Protein AF-A0A9W4NIB1-F1 (afdb_monomer_lite)

Organism: NCBI:txid1612424

Radius of gyration: 46.39 Å; chains: 1; bounding box: 89×46×121 Å

Foldseek 3Di:
DPPVVLVVLLVVLLVVLVVVVVVVVVVCCVVVPCDDDDPVCPVLVVVLVVLSVQLVVLSVVSVVLSVCVVVPDPCCVVCVPPPVSSVSVVSSVVNVVSVVVSVVSVVVVVVVVVVVVVVVVVVVVVVVVVVVVVVVVVVVVVVVCVVVVPDPVVVVLVVCCVVVDHQPLVLQVVVCVDPLVVLCPCPVDPPGDVDDDDDDDPPSCPVSNVSSSLVVVVVCVVVPVDDDDDDDDDDDPPDD

InterPro domains:
  IPR031359 NWD NACHT-NTPase, N-terminal [PF17100] (2-123)
  IPR056884 Nephrocystin 3-like, N-terminal [PF24883] (173-236)

Secondary structure (DSSP, 8-state):
-HHHHHHHHHHHHHHHHHHHHHHHHHHHHHHHS--S--GGGHHHHHHHHHHHHHHHHHHHHHHHHHHHHHTTTS-HHHHTT-TTTT-HHHHHHHHHHHHHHHHHHHHHHHHHHHHHHHHHHHHHHHHHHHHHHHHHHHHHHHHHHHHTT---HHHHHHHHHHHS-S--GGGTGGGTT-HHHHHHH--S-TTS-S-------TTSSHHHHHHHHHHHHHHHHTT-TT--------------

Sequence (240 aa):
MKPAKSIAAMYNGIAYVNERILWYSKMTNNLLSPRNNSKPLEEVREILDSNMLDLYQSLLFYQIKSVCFYYRNQFWTALRSIADLDDWNGDLSAVTESEVKLHRDLSQYKFEQMSNQFENLSKDFKQFSMEQNERAELREDKQCMKDLYITNPEAQIEKIKMTRGSPIEKIYDWIFDTKEYERFKNWEDPNSPRLLRINGQAGTGKTMMSVGLIQDLLGNVSNIHRTEVIYFFIQDIEER

pLDDT: mean 71.48, std 11.96, range [34.09, 91.31]

Structure (mmCIF, N/CA/C/O backbone):
data_AF-A0A9W4NIB1-F1
#
_entry.id   AF-A0A9W4NIB1-F1
#
loop_
_atom_site.group_PDB
_atom_site.id
_atom_site.type_symbol
_atom_site.label_atom_id
_atom_site.label_alt_id
_atom_site.label_comp_id
_atom_site.label_asym_id
_atom_site.label_entity_id
_atom_site.label_seq_id
_atom_site.pdbx_PDB_ins_code
_atom_site.Cartn_x
_atom_site.Cartn_y
_atom_site.Cartn_z
_atom_site.occupancy
_atom_site.B_iso_or_equiv
_atom_site.auth_seq_id
_atom_site.auth_comp_id
_atom_site.auth_asym_id
_atom_site.auth_atom_id
_atom_site.pdbx_PDB_model_num
ATOM 1 N N . MET A 1 1 ? 51.084 3.051 -56.756 1.00 34.94 1 MET A N 1
ATOM 2 C CA . MET A 1 1 ? 50.760 2.755 -55.338 1.00 34.94 1 MET A CA 1
ATOM 3 C C . MET A 1 1 ? 49.357 3.188 -54.876 1.00 34.94 1 MET A C 1
ATOM 5 O O . MET A 1 1 ? 48.925 2.685 -53.851 1.00 34.94 1 MET A O 1
ATOM 9 N N . LYS A 1 2 ? 48.611 4.047 -55.596 1.00 49.53 2 LYS A N 1
ATOM 10 C CA . LYS A 1 2 ? 47.279 4.533 -55.164 1.00 49.53 2 LYS A CA 1
ATOM 11 C C . LYS A 1 2 ? 46.074 3.554 -55.260 1.00 49.53 2 LYS A C 1
ATOM 13 O O . LYS A 1 2 ? 45.211 3.665 -54.399 1.00 49.53 2 LYS A O 1
ATOM 18 N N . PRO A 1 3 ? 45.991 2.565 -56.180 1.00 48.97 3 PRO A N 1
ATOM 19 C CA . PRO A 1 3 ? 44.769 1.753 -56.300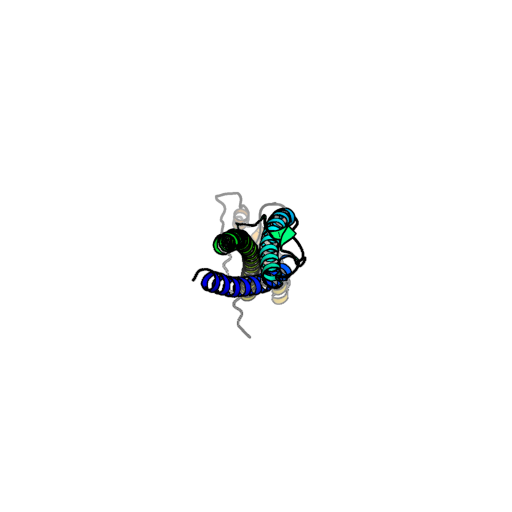 1.00 48.97 3 PRO A CA 1
ATOM 20 C C . PRO A 1 3 ? 44.632 0.658 -55.227 1.00 48.97 3 PRO A C 1
ATOM 22 O O . PRO A 1 3 ? 43.526 0.366 -54.796 1.00 48.97 3 PRO A O 1
ATOM 25 N N . ALA A 1 4 ? 45.735 0.081 -54.734 1.00 51.06 4 ALA A N 1
ATOM 26 C CA . ALA A 1 4 ? 45.678 -1.023 -53.765 1.00 51.06 4 ALA A CA 1
ATOM 27 C C . ALA A 1 4 ? 45.169 -0.590 -52.374 1.00 51.06 4 ALA A C 1
ATOM 29 O O . ALA A 1 4 ? 44.448 -1.338 -51.719 1.00 51.06 4 ALA A O 1
ATOM 30 N N . LYS A 1 5 ? 45.500 0.636 -51.940 1.00 57.41 5 LYS A N 1
ATOM 31 C CA . LYS A 1 5 ? 45.026 1.201 -50.664 1.00 57.41 5 LYS A CA 1
ATOM 32 C C . LYS A 1 5 ? 43.534 1.562 -50.720 1.00 57.41 5 LYS A C 1
ATOM 34 O O . LYS A 1 5 ? 42.828 1.335 -49.745 1.00 57.41 5 LYS A O 1
ATOM 39 N N . SER A 1 6 ? 43.072 2.056 -51.872 1.00 55.84 6 SER A N 1
ATOM 40 C CA . SER A 1 6 ? 41.660 2.372 -52.135 1.00 55.84 6 SER A CA 1
ATOM 41 C C . SER A 1 6 ? 40.799 1.095 -52.165 1.00 55.84 6 SER A C 1
ATOM 43 O O . SER A 1 6 ? 39.771 1.019 -51.499 1.00 55.84 6 SER A O 1
ATOM 45 N N . ILE A 1 7 ? 41.290 0.020 -52.797 1.00 59.81 7 ILE A N 1
ATOM 46 C CA . ILE A 1 7 ? 40.599 -1.283 -52.837 1.00 59.81 7 ILE A CA 1
ATOM 47 C C . ILE A 1 7 ? 40.489 -1.926 -51.441 1.00 59.81 7 ILE A C 1
ATOM 49 O O . ILE A 1 7 ? 39.432 -2.445 -51.093 1.00 59.81 7 ILE A O 1
ATOM 53 N N . ALA A 1 8 ? 41.543 -1.879 -50.618 1.00 66.44 8 ALA A N 1
ATOM 54 C CA . ALA A 1 8 ? 41.498 -2.427 -49.257 1.00 66.44 8 ALA A CA 1
ATOM 55 C C . ALA A 1 8 ? 40.524 -1.658 -48.341 1.00 66.44 8 ALA A C 1
ATOM 57 O O . ALA A 1 8 ? 39.792 -2.271 -47.565 1.00 66.44 8 ALA A O 1
ATOM 58 N N . ALA A 1 9 ? 40.481 -0.327 -48.458 1.00 65.88 9 ALA A N 1
ATOM 59 C CA . ALA A 1 9 ? 39.517 0.506 -47.739 1.00 65.88 9 ALA A CA 1
ATOM 60 C C . ALA A 1 9 ? 38.069 0.205 -48.165 1.00 65.88 9 ALA A C 1
ATOM 62 O O . ALA A 1 9 ? 37.191 0.112 -47.311 1.00 65.88 9 ALA A O 1
ATOM 63 N N . MET A 1 10 ? 37.840 -0.038 -49.459 1.00 63.34 10 MET A N 1
ATOM 64 C CA . MET A 1 10 ? 36.532 -0.417 -49.997 1.00 63.34 10 MET A CA 1
ATOM 65 C C . MET A 1 10 ? 36.037 -1.759 -49.430 1.00 63.34 10 MET A C 1
ATOM 67 O O . MET A 1 10 ? 34.907 -1.839 -48.962 1.00 63.34 10 MET A O 1
ATOM 71 N N . TYR A 1 11 ? 36.869 -2.808 -49.411 1.00 67.38 11 TYR A N 1
ATOM 72 C CA . TYR A 1 11 ? 36.458 -4.111 -48.860 1.00 67.38 11 TYR A CA 1
ATOM 73 C C . TYR A 1 11 ? 36.118 -4.041 -47.366 1.00 67.38 11 TYR A C 1
ATOM 75 O O . TYR A 1 11 ? 35.107 -4.603 -46.945 1.00 67.38 11 TYR A O 1
ATOM 83 N N . ASN A 1 12 ? 36.917 -3.316 -46.579 1.00 76.50 12 ASN A N 1
ATOM 84 C CA . ASN A 1 12 ? 36.645 -3.123 -45.153 1.00 76.50 12 ASN A CA 1
ATOM 85 C C . ASN A 1 12 ? 35.370 -2.297 -44.921 1.00 76.50 12 ASN A C 1
ATOM 87 O O . ASN A 1 12 ? 34.584 -2.621 -44.033 1.00 76.50 12 ASN A O 1
ATOM 91 N N . GLY A 1 13 ? 35.132 -1.270 -45.741 1.00 75.25 13 GLY A N 1
ATOM 92 C CA . GLY A 1 13 ? 33.917 -0.462 -45.669 1.00 75.25 13 GLY A CA 1
ATOM 93 C C . GLY A 1 13 ? 32.656 -1.235 -46.063 1.00 75.25 13 GLY A C 1
ATOM 94 O O . GLY A 1 13 ? 31.646 -1.129 -45.377 1.00 75.25 13 GLY A O 1
ATOM 95 N N . ILE A 1 14 ? 32.710 -2.087 -47.094 1.00 75.06 14 ILE A N 1
ATOM 96 C CA . ILE A 1 14 ? 31.578 -2.952 -47.480 1.00 75.06 14 ILE A CA 1
ATOM 97 C C . ILE A 1 14 ? 31.256 -3.965 -46.377 1.00 75.06 14 ILE A C 1
ATOM 99 O O . ILE A 1 14 ? 30.083 -4.176 -46.071 1.00 75.06 14 ILE A O 1
ATOM 103 N N . ALA A 1 15 ? 32.274 -4.587 -45.773 1.00 78.19 15 ALA A N 1
ATOM 104 C CA . ALA A 1 15 ? 32.073 -5.515 -44.661 1.00 78.19 15 ALA A CA 1
ATOM 105 C C . ALA A 1 15 ? 31.387 -4.815 -43.476 1.00 78.19 15 ALA A C 1
ATOM 107 O O . ALA A 1 15 ? 30.374 -5.305 -42.980 1.00 78.19 15 ALA A O 1
ATOM 108 N N . TYR A 1 16 ? 31.872 -3.625 -43.109 1.00 76.12 16 TYR A N 1
ATOM 109 C CA . TYR A 1 16 ? 31.269 -2.789 -42.072 1.00 76.12 16 TYR A CA 1
ATOM 110 C C . TYR A 1 16 ? 29.807 -2.437 -42.391 1.00 76.12 16 TYR A C 1
ATOM 112 O O . TYR A 1 16 ? 28.912 -2.699 -41.592 1.00 76.12 16 TYR A O 1
ATOM 120 N N . VAL A 1 17 ? 29.536 -1.906 -43.587 1.00 78.06 17 VAL A N 1
ATOM 121 C CA . VAL A 1 17 ? 28.188 -1.510 -44.028 1.00 78.06 17 VAL A CA 1
ATOM 122 C C . VAL A 1 17 ? 27.214 -2.692 -44.015 1.00 78.06 17 VAL A C 1
ATOM 124 O O . VAL A 1 17 ? 26.085 -2.545 -43.549 1.00 78.06 17 VAL A O 1
ATOM 127 N N . ASN A 1 18 ? 27.645 -3.880 -44.446 1.00 76.50 18 ASN A N 1
ATOM 128 C CA . ASN A 1 18 ? 26.810 -5.084 -44.427 1.00 76.50 18 ASN A CA 1
ATOM 129 C C . ASN A 1 18 ? 26.439 -5.526 -43.004 1.00 76.50 18 ASN A C 1
ATOM 131 O O . ASN A 1 18 ? 25.280 -5.862 -42.752 1.00 76.50 18 ASN A O 1
ATOM 135 N N . GLU A 1 19 ? 27.387 -5.500 -42.063 1.00 76.81 19 GLU A N 1
ATOM 136 C CA . GLU A 1 19 ? 27.105 -5.812 -40.657 1.00 76.81 19 GLU A CA 1
ATOM 137 C C . GLU A 1 19 ? 26.135 -4.799 -40.037 1.00 76.81 19 GLU A C 1
ATOM 139 O O . GLU A 1 19 ? 25.194 -5.186 -39.335 1.00 76.81 19 GLU A O 1
ATOM 144 N N . ARG A 1 20 ? 26.305 -3.505 -40.342 1.00 75.12 20 ARG A N 1
ATOM 145 C CA . ARG A 1 20 ? 25.417 -2.446 -39.843 1.00 75.12 20 ARG A CA 1
ATOM 146 C C . ARG A 1 20 ? 24.005 -2.570 -40.411 1.00 75.12 20 ARG A C 1
ATOM 148 O O . ARG A 1 20 ? 23.059 -2.510 -39.632 1.00 75.12 20 ARG A O 1
ATOM 155 N N . ILE A 1 21 ? 23.835 -2.809 -41.715 1.00 79.19 21 ILE A N 1
ATOM 156 C CA . ILE A 1 21 ? 22.509 -3.004 -42.337 1.00 79.19 21 ILE A CA 1
ATOM 157 C C . ILE A 1 21 ? 21.749 -4.154 -41.664 1.00 79.19 21 ILE A C 1
ATOM 159 O O . ILE A 1 21 ? 20.572 -4.005 -41.333 1.00 79.19 21 ILE A O 1
ATOM 163 N N . LEU A 1 22 ? 22.411 -5.291 -41.423 1.00 77.94 22 LEU A N 1
ATOM 164 C CA . LEU A 1 22 ? 21.788 -6.446 -40.768 1.00 77.94 22 LEU A CA 1
ATOM 165 C C . LEU A 1 22 ? 21.368 -6.131 -39.329 1.00 77.94 22 LEU A C 1
ATOM 167 O O . LEU A 1 22 ? 20.264 -6.490 -38.906 1.00 77.94 22 LEU A O 1
ATOM 171 N N . TRP A 1 23 ? 22.233 -5.444 -38.580 1.00 76.75 23 TRP A N 1
ATOM 172 C CA . TRP A 1 23 ? 21.939 -5.025 -37.213 1.00 76.75 23 TRP A CA 1
ATOM 173 C C . TRP A 1 23 ? 20.753 -4.059 -37.168 1.00 76.75 23 TRP A C 1
ATOM 175 O O . TRP A 1 23 ? 19.801 -4.279 -36.414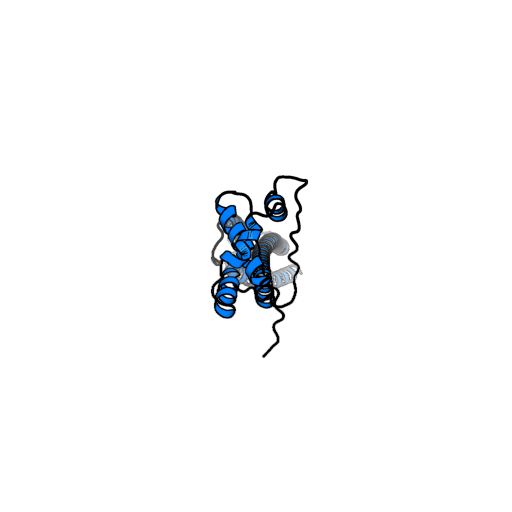 1.00 76.75 23 TRP A O 1
ATOM 185 N N . TYR A 1 24 ? 20.771 -3.033 -38.021 1.00 71.69 24 TYR A N 1
ATOM 186 C CA . TYR A 1 24 ? 19.721 -2.026 -38.082 1.00 71.69 24 TYR A CA 1
ATOM 187 C C . TYR A 1 24 ? 18.394 -2.600 -38.544 1.00 71.69 24 TYR A C 1
ATOM 189 O O . TYR A 1 24 ? 17.392 -2.269 -37.922 1.00 71.69 24 TYR A O 1
ATOM 197 N N . SER A 1 25 ? 18.372 -3.512 -39.518 1.00 70.88 25 SER A N 1
ATOM 198 C CA . SER A 1 25 ? 17.151 -4.181 -39.990 1.00 70.88 25 SER A CA 1
ATOM 199 C C . SER A 1 25 ? 16.474 -4.994 -38.887 1.00 70.88 25 SER A C 1
ATOM 201 O O . SER A 1 25 ? 15.276 -4.858 -38.632 1.00 70.88 25 SER A O 1
ATOM 203 N N . LYS A 1 26 ? 17.253 -5.787 -38.143 1.00 75.25 26 LYS A N 1
ATOM 204 C CA . LYS A 1 26 ? 16.728 -6.557 -37.007 1.00 75.25 26 LYS A CA 1
ATOM 205 C C . LYS A 1 26 ? 16.206 -5.646 -35.895 1.00 75.25 26 LYS A C 1
ATOM 207 O O . LYS A 1 26 ? 15.223 -5.966 -35.229 1.00 75.25 26 LYS A O 1
ATOM 212 N N . MET A 1 27 ? 16.866 -4.511 -35.706 1.00 67.75 27 MET A N 1
ATOM 213 C CA . MET A 1 27 ? 16.500 -3.512 -34.718 1.00 67.75 27 MET A CA 1
ATOM 214 C C . MET A 1 27 ? 15.228 -2.745 -35.109 1.00 67.75 27 MET A C 1
ATOM 216 O O . MET A 1 27 ? 14.337 -2.598 -34.275 1.00 67.75 27 MET A O 1
ATOM 220 N N . THR A 1 28 ? 15.100 -2.328 -36.373 1.00 66.94 28 THR A N 1
ATOM 221 C CA . THR A 1 28 ? 13.908 -1.641 -36.905 1.00 66.94 28 THR A CA 1
ATOM 222 C C . THR A 1 28 ? 12.679 -2.521 -36.784 1.00 66.94 28 THR A C 1
ATOM 224 O O . THR A 1 28 ? 11.664 -2.069 -36.272 1.00 66.94 28 THR A O 1
ATOM 227 N N . ASN A 1 29 ? 12.788 -3.802 -37.143 1.00 67.88 29 ASN A N 1
ATOM 228 C CA . ASN A 1 29 ? 11.674 -4.745 -37.029 1.00 67.88 29 ASN A CA 1
ATOM 229 C C . ASN A 1 29 ? 11.138 -4.847 -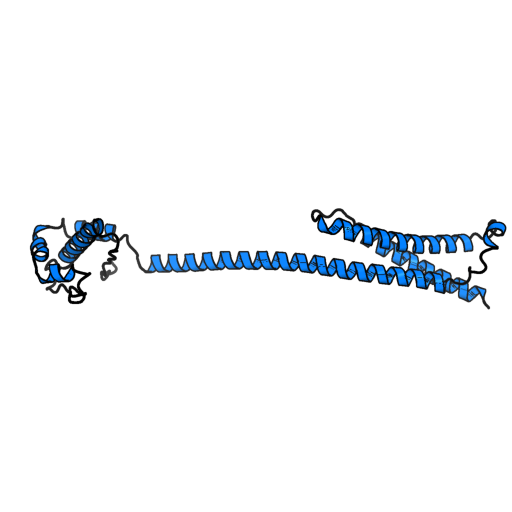35.591 1.00 67.88 29 ASN A C 1
ATOM 231 O O . ASN A 1 29 ? 9.929 -4.921 -35.383 1.00 67.88 29 ASN A O 1
ATOM 235 N N . ASN A 1 30 ? 12.017 -4.798 -34.587 1.00 65.81 30 ASN A N 1
ATOM 236 C CA . ASN A 1 30 ? 11.616 -4.839 -33.178 1.00 65.81 30 ASN A CA 1
ATOM 237 C C . ASN A 1 30 ? 11.060 -3.501 -32.660 1.00 65.81 30 ASN A C 1
ATOM 239 O O . ASN A 1 30 ? 10.276 -3.503 -31.712 1.00 65.81 30 ASN A O 1
ATOM 243 N N . LEU A 1 31 ? 11.485 -2.375 -33.239 1.00 64.12 31 LEU A N 1
ATOM 244 C CA . LEU A 1 31 ? 11.084 -1.023 -32.830 1.00 64.12 31 LEU A CA 1
ATOM 245 C C . LEU A 1 31 ? 9.781 -0.557 -33.489 1.00 64.12 31 LEU A C 1
ATOM 247 O O . LEU A 1 31 ? 8.953 0.050 -32.816 1.00 64.12 31 LEU A O 1
ATOM 251 N N . LEU A 1 32 ? 9.616 -0.845 -34.782 1.00 61.00 32 LEU A N 1
ATOM 252 C CA . LEU A 1 32 ? 8.482 -0.433 -35.616 1.00 61.00 32 LEU A CA 1
ATOM 253 C C . LEU A 1 32 ? 7.334 -1.440 -35.609 1.00 61.00 32 LEU A C 1
ATOM 255 O O . LEU A 1 32 ? 6.250 -1.140 -36.104 1.00 61.00 32 LEU A O 1
ATOM 259 N N . SER A 1 33 ? 7.539 -2.629 -35.031 1.00 58.88 33 SER A N 1
ATOM 260 C CA . SER A 1 33 ? 6.423 -3.534 -34.769 1.00 58.88 33 SER A CA 1
ATOM 261 C C . SER A 1 33 ? 5.372 -2.787 -33.941 1.00 58.88 33 SER A C 1
ATOM 263 O O . SER A 1 33 ? 5.736 -2.216 -32.906 1.00 58.88 33 SER A O 1
ATOM 265 N N . PRO A 1 34 ? 4.089 -2.782 -34.355 1.00 54.19 34 PRO A N 1
ATOM 266 C CA . PRO A 1 34 ? 3.022 -2.078 -33.659 1.00 54.19 34 PRO A CA 1
ATOM 267 C C . PRO A 1 34 ? 2.779 -2.756 -32.312 1.00 54.19 34 PRO A C 1
ATOM 269 O O . PRO A 1 34 ? 1.915 -3.614 -32.148 1.00 54.19 34 PRO A O 1
ATOM 272 N N . ARG A 1 35 ? 3.603 -2.412 -31.324 1.00 53.47 35 ARG A N 1
ATOM 273 C CA . ARG A 1 35 ? 3.417 -2.855 -29.956 1.00 53.47 35 ARG A CA 1
ATOM 274 C C . ARG A 1 35 ? 2.376 -1.935 -29.352 1.00 53.47 35 ARG A C 1
ATOM 276 O O . ARG A 1 35 ? 2.574 -0.723 -29.274 1.00 53.47 35 ARG A O 1
ATOM 283 N N . ASN A 1 36 ? 1.249 -2.548 -29.023 1.00 51.12 36 ASN A N 1
ATOM 284 C CA . ASN A 1 36 ? 0.033 -1.899 -28.574 1.00 51.12 36 ASN A CA 1
ATOM 285 C C . ASN A 1 36 ? 0.296 -0.761 -27.573 1.00 51.12 36 ASN A C 1
ATOM 287 O O . ASN A 1 36 ? 0.914 -0.965 -26.530 1.00 51.12 36 ASN A O 1
ATOM 291 N N . ASN A 1 37 ? -0.313 0.381 -27.902 1.00 51.34 37 ASN A N 1
ATOM 292 C CA . ASN A 1 37 ? -0.789 1.433 -27.004 1.00 51.34 37 ASN A CA 1
ATOM 293 C C . ASN A 1 37 ? 0.229 2.489 -26.547 1.00 51.34 37 ASN A C 1
ATOM 295 O O . ASN A 1 37 ? 0.764 2.408 -25.445 1.00 51.34 37 ASN A O 1
ATOM 299 N N . SER A 1 38 ? 0.378 3.563 -27.334 1.00 51.31 38 SER A N 1
ATOM 300 C CA . SER A 1 38 ? 0.359 4.957 -26.833 1.00 51.31 38 SER A CA 1
ATOM 301 C C . SER A 1 38 ? 0.351 5.964 -27.998 1.00 51.31 38 SER A C 1
ATOM 303 O O . SER A 1 38 ? 1.313 6.053 -28.747 1.00 51.31 38 SER A O 1
ATOM 305 N N . LYS A 1 39 ? -0.719 6.764 -28.114 1.00 54.81 39 LYS A N 1
ATOM 306 C CA . LYS A 1 39 ? -0.858 7.881 -29.072 1.00 54.81 39 LYS A CA 1
ATOM 307 C C . LYS A 1 39 ? 0.198 9.011 -28.978 1.00 54.81 39 LYS A C 1
ATOM 309 O O . LYS A 1 39 ? 0.439 9.627 -30.006 1.00 54.81 39 LYS A O 1
ATOM 314 N N . PRO A 1 40 ? 0.863 9.309 -27.836 1.00 50.75 40 PRO A N 1
ATOM 315 C CA . PRO A 1 40 ? 1.908 10.349 -27.806 1.00 50.75 40 PRO A CA 1
ATOM 316 C C . PRO A 1 40 ? 3.234 9.952 -28.483 1.00 50.75 40 PRO A C 1
ATOM 318 O O . PRO A 1 40 ? 4.170 10.740 -28.487 1.00 50.75 40 PRO A O 1
ATOM 321 N N . LEU A 1 41 ? 3.341 8.735 -29.026 1.00 52.16 41 LEU A N 1
ATOM 322 C CA . LEU A 1 41 ? 4.564 8.220 -29.643 1.00 52.16 41 LEU A CA 1
ATOM 323 C C . LEU A 1 41 ? 4.595 8.306 -31.175 1.00 52.16 41 LEU A C 1
ATOM 325 O O . LEU A 1 41 ? 5.618 7.963 -31.762 1.00 52.16 41 LEU A O 1
ATOM 329 N N . GLU A 1 42 ? 3.498 8.701 -31.823 1.00 58.94 42 GLU A N 1
ATOM 330 C CA . GLU A 1 42 ? 3.404 8.738 -33.290 1.00 58.94 42 GLU A CA 1
ATOM 331 C C . GLU A 1 42 ? 4.392 9.762 -33.880 1.00 58.94 42 GLU A C 1
ATOM 333 O O . GLU A 1 42 ? 5.165 9.427 -34.770 1.00 58.94 42 GLU A O 1
ATOM 338 N N . GLU A 1 43 ? 4.469 10.965 -33.298 1.00 59.75 43 GLU A N 1
ATOM 339 C CA . GLU A 1 43 ? 5.346 12.049 -33.779 1.00 59.75 43 GLU A CA 1
ATOM 340 C C . GLU A 1 43 ? 6.840 11.701 -33.650 1.00 59.75 43 GLU A C 1
ATOM 342 O O . GLU A 1 43 ? 7.640 11.970 -34.544 1.00 59.75 43 GLU A O 1
ATOM 347 N N . VAL A 1 44 ? 7.233 11.041 -32.555 1.00 59.09 44 VAL A N 1
ATOM 348 C CA . VAL A 1 44 ? 8.628 10.615 -32.339 1.00 59.09 44 VAL A CA 1
ATOM 349 C C . VAL A 1 44 ? 9.000 9.449 -33.261 1.00 59.09 44 VAL A C 1
ATOM 351 O O . VAL A 1 44 ? 10.156 9.324 -33.665 1.00 59.09 44 VAL A O 1
ATOM 354 N N . ARG A 1 45 ? 8.026 8.607 -33.634 1.00 64.62 45 ARG A N 1
ATOM 355 C CA . ARG A 1 45 ? 8.223 7.536 -34.619 1.00 64.62 45 ARG A CA 1
ATOM 356 C C . ARG A 1 45 ? 8.431 8.089 -36.020 1.00 64.62 45 ARG A C 1
ATOM 358 O O . ARG A 1 45 ? 9.344 7.622 -36.682 1.00 64.62 45 ARG A O 1
ATOM 365 N N . GLU A 1 46 ? 7.682 9.110 -36.430 1.00 66.94 46 GLU A N 1
ATOM 366 C CA . GLU A 1 46 ? 7.872 9.752 -37.740 1.00 66.94 46 GLU A CA 1
ATOM 367 C C . GLU A 1 46 ? 9.274 10.369 -37.883 1.00 66.94 46 GLU A C 1
ATOM 369 O O . GLU A 1 46 ? 9.929 10.208 -38.915 1.00 66.94 46 GLU A O 1
ATOM 374 N N . ILE A 1 47 ? 9.782 11.010 -36.823 1.00 66.56 47 ILE A N 1
ATOM 375 C CA . ILE A 1 47 ? 11.152 11.552 -36.798 1.00 66.56 47 ILE A CA 1
ATOM 376 C C . ILE A 1 47 ? 12.188 10.419 -36.867 1.00 66.56 47 ILE A C 1
ATOM 378 O O . ILE A 1 47 ? 13.175 10.511 -37.600 1.00 66.56 47 ILE A O 1
ATOM 382 N N . LEU A 1 48 ? 11.963 9.329 -36.128 1.00 67.25 48 LEU A N 1
ATOM 383 C CA . LEU A 1 48 ? 12.855 8.171 -36.130 1.00 67.25 48 LEU A CA 1
ATOM 384 C C . LEU A 1 48 ? 12.857 7.448 -37.486 1.00 67.25 48 LEU A C 1
ATOM 386 O O . LEU A 1 48 ? 13.921 7.032 -37.941 1.00 67.25 48 LEU A O 1
ATOM 390 N N . ASP A 1 49 ? 11.701 7.350 -38.143 1.00 71.19 49 ASP A N 1
ATOM 391 C CA . ASP A 1 49 ? 11.544 6.779 -39.481 1.00 71.19 49 ASP A CA 1
ATOM 392 C C . ASP A 1 49 ? 12.297 7.609 -40.520 1.00 71.19 49 ASP A C 1
ATOM 394 O O . ASP A 1 49 ? 13.035 7.046 -41.328 1.00 71.19 49 ASP A O 1
ATOM 398 N N . SER A 1 50 ? 12.203 8.941 -40.455 1.00 76.00 50 SER A N 1
ATOM 399 C CA . SER A 1 50 ? 12.990 9.832 -41.318 1.00 76.00 50 SER A CA 1
ATOM 400 C C . SER A 1 50 ? 14.494 9.604 -41.138 1.00 76.00 50 SER A C 1
ATOM 402 O O . SER A 1 50 ? 15.214 9.398 -42.114 1.00 76.00 50 SER A O 1
ATOM 404 N N . ASN A 1 51 ? 14.973 9.550 -39.892 1.00 70.88 51 ASN A N 1
ATOM 405 C CA . ASN A 1 51 ? 16.392 9.326 -39.600 1.00 70.88 51 ASN A CA 1
ATOM 406 C C . ASN A 1 51 ? 16.860 7.916 -40.016 1.00 70.88 51 ASN A C 1
ATOM 408 O O . ASN A 1 51 ? 18.011 7.725 -40.416 1.00 70.88 51 ASN A O 1
ATOM 412 N N . MET A 1 52 ? 15.982 6.911 -39.933 1.00 71.00 52 MET A N 1
ATOM 413 C CA . MET A 1 52 ? 16.249 5.556 -40.422 1.00 71.00 52 MET A CA 1
ATOM 414 C C . MET A 1 52 ? 16.335 5.514 -41.948 1.00 71.00 52 MET A C 1
ATOM 416 O O . MET A 1 52 ? 17.227 4.852 -42.482 1.00 71.00 52 MET A O 1
ATOM 420 N N . LEU A 1 53 ? 15.449 6.225 -42.649 1.00 76.12 53 LEU A N 1
ATOM 421 C CA . LEU A 1 53 ? 15.464 6.331 -44.107 1.00 76.12 53 LEU A CA 1
ATOM 422 C C . LEU A 1 53 ? 16.754 6.987 -44.609 1.00 76.12 53 LEU A C 1
ATOM 424 O O . LEU A 1 53 ? 17.378 6.444 -45.521 1.00 76.12 53 LEU A O 1
ATOM 428 N N . ASP A 1 54 ? 17.213 8.061 -43.963 1.00 76.69 54 ASP A N 1
ATOM 429 C CA . ASP A 1 54 ? 18.478 8.728 -44.301 1.00 76.69 54 ASP A CA 1
ATOM 430 C C . ASP A 1 54 ? 19.693 7.796 -44.132 1.00 76.69 54 ASP A C 1
ATOM 432 O O . ASP A 1 54 ? 20.600 7.754 -44.977 1.00 76.69 54 ASP A O 1
ATOM 436 N N . LEU A 1 55 ? 19.699 6.987 -43.065 1.00 76.75 55 LEU A N 1
ATOM 437 C CA . LEU A 1 55 ? 20.742 5.992 -42.818 1.00 76.75 55 LEU A CA 1
ATOM 438 C C . LEU A 1 55 ? 20.727 4.891 -43.892 1.00 76.75 55 LEU A C 1
ATOM 440 O O . LEU A 1 55 ? 21.772 4.568 -44.461 1.00 76.75 55 LEU A O 1
ATOM 444 N N . TYR A 1 56 ? 19.557 4.327 -44.212 1.00 75.38 56 TYR A N 1
ATOM 445 C CA . TYR A 1 56 ? 19.437 3.303 -45.255 1.00 75.38 56 TYR A CA 1
ATOM 446 C C . TYR A 1 56 ? 19.784 3.841 -46.642 1.00 75.38 56 TYR A C 1
ATOM 448 O O . TYR A 1 56 ? 20.446 3.140 -47.406 1.00 75.38 56 TYR A O 1
ATOM 456 N N . GLN A 1 57 ? 19.400 5.076 -46.967 1.00 77.19 57 GLN A N 1
ATOM 457 C CA . GLN A 1 57 ? 19.755 5.720 -48.228 1.00 77.19 57 GLN A CA 1
ATOM 458 C C . GLN A 1 57 ? 21.275 5.860 -48.369 1.00 77.19 57 GLN A C 1
ATOM 460 O O . GLN A 1 57 ? 21.825 5.528 -49.419 1.00 77.19 57 GLN A O 1
ATOM 465 N N . SER A 1 58 ? 21.963 6.263 -47.298 1.00 73.31 58 SER A N 1
ATOM 466 C CA . SER A 1 58 ? 23.426 6.383 -47.271 1.00 73.31 58 SER A CA 1
ATOM 467 C C . SER A 1 58 ? 24.122 5.020 -47.410 1.00 73.31 58 SER A C 1
ATOM 469 O O . SER A 1 58 ? 25.072 4.872 -48.183 1.00 73.31 58 SER A O 1
ATOM 471 N N . LEU A 1 59 ? 23.614 3.992 -46.723 1.00 75.12 59 LEU A N 1
ATOM 472 C CA . LEU A 1 59 ? 24.136 2.622 -46.792 1.00 75.12 59 LEU A CA 1
ATOM 473 C C . LEU A 1 59 ? 23.929 1.992 -48.184 1.00 75.12 59 LEU A C 1
ATOM 475 O O . LEU A 1 59 ? 24.851 1.386 -48.735 1.00 75.12 59 LEU A O 1
ATOM 479 N N . LEU A 1 60 ? 22.747 2.170 -48.785 1.00 76.06 60 LEU A N 1
ATOM 480 C CA . LEU A 1 60 ? 22.433 1.687 -50.134 1.00 76.06 60 LEU A CA 1
ATOM 481 C C . LEU A 1 60 ? 23.245 2.420 -51.201 1.00 76.06 60 LEU A C 1
ATOM 483 O O . LEU A 1 60 ? 23.745 1.787 -52.129 1.00 76.06 60 LEU A O 1
ATOM 487 N N . PHE A 1 61 ? 23.428 3.734 -51.059 1.00 75.19 61 PHE A N 1
ATOM 488 C CA . PHE A 1 61 ? 24.270 4.514 -51.961 1.00 75.19 61 PHE A CA 1
ATOM 489 C C . PHE A 1 61 ? 25.713 3.996 -51.960 1.00 75.19 61 PHE A C 1
ATOM 491 O O . PHE A 1 61 ? 26.292 3.777 -53.026 1.00 75.19 61 PHE A O 1
ATOM 498 N N . TYR A 1 62 ? 26.261 3.693 -50.779 1.00 70.31 62 TYR A N 1
ATOM 499 C CA . TYR A 1 62 ? 27.590 3.097 -50.638 1.00 70.31 62 TYR A CA 1
ATOM 500 C C . TYR A 1 62 ? 27.687 1.707 -51.295 1.00 70.31 62 TYR A C 1
ATOM 502 O O . TYR A 1 62 ? 28.633 1.425 -52.038 1.00 70.31 62 TYR A O 1
ATOM 510 N N . GLN A 1 63 ? 26.687 0.841 -51.091 1.00 72.19 63 GLN A N 1
ATOM 511 C CA . GLN A 1 63 ? 26.638 -0.484 -51.719 1.00 72.19 63 GLN A CA 1
ATOM 512 C C . GLN A 1 63 ? 26.541 -0.398 -53.247 1.00 72.19 63 GLN A C 1
ATOM 514 O O . GLN A 1 63 ? 27.312 -1.060 -53.944 1.00 72.19 63 GLN A O 1
ATOM 519 N N . ILE A 1 64 ? 25.666 0.456 -53.784 1.00 74.00 64 ILE A N 1
ATOM 520 C CA . ILE A 1 64 ? 25.521 0.677 -55.230 1.00 74.00 64 ILE A CA 1
ATOM 521 C C . ILE A 1 64 ? 26.836 1.201 -55.818 1.00 74.00 64 ILE A C 1
ATOM 523 O O . ILE A 1 64 ? 27.316 0.666 -56.819 1.00 74.00 64 ILE A O 1
ATOM 527 N N . LYS A 1 65 ? 27.479 2.173 -55.154 1.00 66.81 65 LYS A N 1
ATOM 528 C CA . LYS A 1 65 ? 28.785 2.720 -55.557 1.00 66.81 65 LYS A CA 1
ATOM 529 C C . LYS A 1 65 ? 29.854 1.623 -55.631 1.00 66.81 65 LYS A C 1
ATOM 531 O O . LYS A 1 65 ? 30.613 1.570 -56.599 1.00 66.81 65 LYS A O 1
ATOM 536 N N . SER A 1 66 ? 29.873 0.701 -54.665 1.00 64.44 66 SER A N 1
ATOM 537 C CA . SER A 1 66 ? 30.821 -0.422 -54.647 1.00 64.44 66 SER A CA 1
ATOM 538 C C . SER A 1 66 ? 30.594 -1.452 -55.764 1.00 64.44 66 SER A C 1
ATOM 540 O O . SER A 1 66 ? 31.551 -1.909 -56.394 1.00 64.44 66 SER A O 1
ATOM 542 N N . VAL A 1 67 ? 29.336 -1.773 -56.081 1.00 71.00 67 VAL A N 1
ATOM 543 C CA . VAL A 1 67 ? 28.978 -2.724 -57.147 1.00 71.00 67 VAL A CA 1
ATOM 544 C C . VAL A 1 67 ? 29.279 -2.132 -58.526 1.00 71.00 67 VAL A C 1
ATOM 546 O O . VAL A 1 67 ? 29.847 -2.812 -59.386 1.00 71.00 67 VAL A O 1
ATOM 549 N N . CYS A 1 68 ? 28.973 -0.846 -58.724 1.00 66.25 68 CYS A N 1
ATOM 550 C CA . CYS A 1 68 ? 29.287 -0.119 -59.954 1.00 66.25 68 CYS A CA 1
ATOM 551 C C . CYS A 1 68 ? 30.801 -0.021 -60.214 1.00 66.25 68 CYS A C 1
ATOM 553 O O . CYS A 1 68 ? 31.225 -0.068 -61.369 1.00 66.25 68 CYS A O 1
ATOM 555 N N . PHE A 1 69 ? 31.626 0.068 -59.165 1.00 62.00 69 PHE A N 1
ATOM 556 C CA . PHE A 1 69 ? 33.086 0.040 -59.290 1.00 62.00 69 PHE A CA 1
ATOM 557 C C . PHE A 1 69 ? 33.617 -1.327 -59.761 1.00 62.00 69 PHE A C 1
ATOM 559 O O . PHE A 1 69 ? 34.579 -1.381 -60.531 1.00 62.00 69 PHE A O 1
ATOM 566 N N . TYR A 1 70 ? 32.987 -2.424 -59.333 1.00 58.41 70 TYR A N 1
ATOM 567 C CA . TYR A 1 70 ? 33.441 -3.789 -59.617 1.00 58.41 70 TYR A CA 1
ATOM 568 C C . TYR A 1 70 ? 33.156 -4.243 -61.064 1.00 58.41 70 TYR A C 1
ATOM 570 O O . TYR A 1 70 ? 34.022 -4.831 -61.709 1.00 58.41 70 TYR A O 1
ATOM 578 N N . TYR A 1 71 ? 31.987 -3.917 -61.632 1.00 59.38 71 TYR A N 1
ATOM 579 C CA . TYR A 1 71 ? 31.536 -4.386 -62.963 1.00 59.38 71 TYR A CA 1
ATOM 580 C C . TYR A 1 71 ? 32.024 -3.535 -64.158 1.00 59.38 71 TYR A C 1
ATOM 582 O O . TYR A 1 71 ? 31.341 -3.327 -65.165 1.00 59.38 71 TYR A O 1
ATOM 590 N N . ARG A 1 72 ? 33.244 -3.017 -64.058 1.00 58.72 72 ARG A N 1
ATOM 591 C CA . ARG A 1 72 ? 33.797 -1.950 -64.898 1.00 58.72 72 ARG A CA 1
ATOM 592 C C . ARG A 1 72 ? 34.106 -2.367 -66.348 1.00 58.72 72 ARG A C 1
ATOM 594 O O . ARG A 1 72 ? 35.270 -2.570 -66.677 1.00 58.72 72 ARG A O 1
ATOM 601 N N . ASN A 1 73 ? 33.108 -2.400 -67.246 1.00 52.41 73 ASN A N 1
ATOM 602 C CA . ASN A 1 73 ? 33.382 -2.284 -68.696 1.00 52.41 73 ASN A CA 1
ATOM 603 C C . ASN A 1 73 ? 32.328 -1.588 -69.596 1.00 52.41 73 ASN A C 1
ATOM 605 O O . ASN A 1 73 ? 32.618 -1.375 -70.766 1.00 52.41 73 ASN A O 1
ATOM 609 N N . GLN A 1 74 ? 31.154 -1.159 -69.108 1.00 52.09 74 GLN A N 1
ATOM 610 C CA . GLN A 1 74 ? 30.152 -0.472 -69.967 1.00 52.09 74 GLN A CA 1
ATOM 611 C C . GLN A 1 74 ? 29.696 0.906 -69.456 1.00 52.09 74 GLN A C 1
ATOM 613 O O . GLN A 1 74 ? 29.078 1.678 -70.181 1.00 52.09 74 GLN A O 1
ATOM 618 N N . PHE A 1 75 ? 30.060 1.255 -68.224 1.00 49.50 75 PHE A N 1
ATOM 619 C CA . PHE A 1 75 ? 29.606 2.470 -67.539 1.00 49.50 75 PHE A CA 1
ATOM 620 C C . PHE A 1 75 ? 30.542 3.682 -67.689 1.00 49.50 75 PHE A C 1
ATOM 622 O O . PHE A 1 75 ? 30.255 4.755 -67.162 1.00 49.50 75 PHE A O 1
ATOM 629 N N . TRP A 1 76 ? 31.654 3.545 -68.419 1.00 54.59 76 TRP A N 1
ATOM 630 C CA . TRP A 1 76 ? 32.709 4.566 -68.507 1.00 54.59 76 TRP A CA 1
ATOM 631 C C . TRP A 1 76 ? 32.238 5.922 -69.037 1.00 54.59 76 TRP A C 1
ATOM 633 O O . TRP A 1 76 ? 32.767 6.952 -68.626 1.00 54.59 76 TRP A O 1
ATOM 643 N N . THR A 1 77 ? 31.245 5.941 -69.924 1.00 51.16 77 THR A N 1
ATOM 644 C CA . THR A 1 77 ? 30.726 7.187 -70.504 1.00 51.16 77 THR A CA 1
ATOM 645 C C . THR A 1 77 ? 29.804 7.932 -69.538 1.00 51.16 77 THR A C 1
ATOM 647 O O . THR A 1 77 ? 29.760 9.156 -69.580 1.00 51.16 77 THR A O 1
ATOM 650 N N . ALA A 1 78 ? 29.127 7.218 -68.633 1.00 52.78 78 ALA A N 1
ATOM 651 C CA . ALA A 1 78 ? 28.277 7.812 -67.601 1.00 52.78 78 ALA A CA 1
ATOM 652 C C . ALA A 1 78 ? 29.073 8.231 -66.349 1.00 52.78 78 ALA A C 1
ATOM 654 O O . ALA A 1 78 ? 28.721 9.204 -65.695 1.00 52.78 78 ALA A O 1
ATOM 655 N N . LEU A 1 79 ? 30.164 7.526 -66.027 1.00 49.72 79 LEU A N 1
ATOM 656 C CA . LEU A 1 79 ? 30.911 7.709 -64.775 1.00 49.72 79 LEU A CA 1
ATOM 657 C C . LEU A 1 79 ? 32.073 8.715 -64.858 1.00 49.72 79 LEU A C 1
ATOM 659 O O . LEU A 1 79 ? 32.713 9.004 -63.848 1.00 49.72 79 LEU A O 1
ATOM 663 N N . ARG A 1 80 ? 32.389 9.240 -66.048 1.00 49.09 80 ARG A N 1
ATOM 664 C CA . ARG A 1 80 ? 33.540 10.140 -66.253 1.00 49.09 80 ARG A CA 1
ATOM 665 C C . ARG A 1 80 ? 33.398 11.489 -65.535 1.00 49.09 80 ARG A C 1
ATOM 667 O O . ARG A 1 80 ? 34.395 12.183 -65.375 1.00 49.09 80 ARG A O 1
ATOM 674 N N . SER A 1 81 ? 32.192 11.841 -65.087 1.00 47.41 81 SER A N 1
ATOM 675 C CA . SER A 1 81 ? 31.926 13.024 -64.262 1.00 47.41 81 SER A CA 1
ATOM 676 C C . SER A 1 81 ? 32.289 12.852 -62.782 1.00 47.41 81 SER A C 1
ATOM 678 O O . SER A 1 81 ? 32.242 13.832 -62.050 1.00 47.41 81 SER A O 1
ATOM 680 N N . ILE A 1 82 ? 32.664 11.652 -62.324 1.00 51.16 82 ILE A N 1
ATOM 681 C CA . ILE A 1 82 ? 32.902 11.374 -60.902 1.00 51.16 82 ILE A CA 1
ATOM 682 C C . ILE A 1 82 ? 34.410 11.276 -60.629 1.00 51.16 82 ILE A C 1
ATOM 684 O O . ILE A 1 82 ? 34.965 10.199 -60.417 1.00 51.16 82 ILE A O 1
ATOM 688 N N . ALA A 1 83 ? 35.093 12.422 -60.639 1.00 45.56 83 ALA A N 1
ATOM 689 C CA . ALA A 1 83 ? 36.450 12.541 -60.093 1.00 45.56 83 ALA A CA 1
ATOM 690 C C . ALA A 1 83 ? 36.487 12.362 -58.551 1.00 45.56 83 ALA A C 1
ATOM 692 O O . ALA A 1 83 ? 37.562 12.168 -57.991 1.00 45.56 83 ALA A O 1
ATOM 693 N N . ASP A 1 84 ? 35.319 12.316 -57.896 1.00 53.53 84 ASP A N 1
ATOM 694 C CA . ASP A 1 84 ? 35.106 12.124 -56.447 1.00 53.53 84 ASP A CA 1
ATOM 695 C C . ASP A 1 84 ? 35.051 10.641 -55.999 1.00 53.53 84 ASP A C 1
ATOM 697 O O . ASP A 1 84 ? 34.650 10.307 -54.883 1.00 53.53 84 ASP A O 1
ATOM 701 N N . LEU A 1 85 ? 35.435 9.697 -56.867 1.00 50.78 85 LEU A N 1
ATOM 702 C CA . LEU A 1 85 ? 35.367 8.247 -56.604 1.00 50.78 85 LEU A CA 1
ATOM 703 C C . LEU A 1 85 ? 36.453 7.696 -55.661 1.00 50.78 85 LEU A C 1
ATOM 705 O O . LEU A 1 85 ? 36.418 6.505 -55.357 1.00 50.78 85 LEU A O 1
ATOM 709 N N . ASP A 1 86 ? 37.397 8.520 -55.197 1.00 55.12 86 ASP A N 1
ATOM 710 C CA . ASP A 1 86 ? 38.400 8.134 -54.189 1.00 55.12 86 ASP A CA 1
ATOM 711 C C . ASP A 1 86 ? 37.998 8.526 -52.750 1.00 55.12 86 ASP A C 1
ATOM 713 O O . ASP A 1 86 ? 38.669 8.105 -51.805 1.00 55.12 86 ASP A O 1
ATOM 717 N N . ASP A 1 87 ? 36.898 9.268 -52.544 1.00 64.19 87 ASP A N 1
ATOM 718 C CA . ASP A 1 87 ? 36.474 9.726 -51.208 1.00 64.19 87 ASP A CA 1
ATOM 719 C C . ASP A 1 87 ? 35.625 8.697 -50.437 1.00 64.19 87 ASP A C 1
ATOM 721 O O . ASP A 1 87 ? 34.578 8.982 -49.859 1.00 64.19 87 ASP A O 1
ATOM 725 N N . TRP A 1 88 ? 36.090 7.447 -50.416 1.00 63.34 88 TRP A N 1
ATOM 726 C CA . TRP A 1 88 ? 35.470 6.375 -49.627 1.00 63.34 88 TRP A CA 1
ATOM 727 C C . TRP A 1 88 ? 35.501 6.662 -48.122 1.00 63.34 88 TRP A C 1
ATOM 729 O O . TRP A 1 88 ? 34.660 6.158 -47.382 1.00 63.34 88 TRP A O 1
ATOM 739 N N . ASN A 1 89 ? 36.469 7.466 -47.673 1.00 66.25 89 ASN A N 1
ATOM 740 C CA . ASN A 1 89 ? 36.590 7.879 -46.280 1.00 66.25 89 ASN A CA 1
ATOM 741 C C . ASN A 1 89 ? 35.557 8.957 -45.915 1.00 66.25 89 ASN A C 1
ATOM 743 O O . ASN A 1 89 ? 35.002 8.885 -44.821 1.00 66.25 89 ASN A O 1
ATOM 747 N N . GLY A 1 90 ? 35.272 9.909 -46.812 1.00 71.88 90 GLY A N 1
ATOM 748 C CA . GLY A 1 90 ? 34.206 10.898 -46.651 1.00 71.88 90 GLY A CA 1
ATOM 749 C C . GLY A 1 90 ? 32.824 10.252 -46.601 1.00 71.88 90 GLY A C 1
ATOM 750 O O . GLY A 1 90 ? 32.079 10.484 -45.648 1.00 71.88 90 GLY A O 1
ATOM 751 N N . ASP A 1 91 ? 32.524 9.338 -47.527 1.00 64.94 91 ASP A N 1
ATOM 752 C CA . ASP A 1 91 ? 31.250 8.603 -47.530 1.00 64.94 91 ASP A CA 1
ATOM 753 C C . ASP A 1 91 ? 31.073 7.741 -46.268 1.00 64.94 91 ASP A C 1
ATOM 755 O O . ASP A 1 91 ? 30.000 7.717 -45.664 1.00 64.94 91 ASP A O 1
ATOM 759 N N . LEU A 1 92 ? 32.137 7.059 -45.825 1.00 67.31 92 LEU A N 1
ATOM 760 C CA . LEU A 1 92 ? 32.107 6.285 -44.583 1.00 67.31 92 LEU A CA 1
ATOM 761 C C . LEU A 1 92 ? 31.913 7.198 -43.363 1.00 67.31 92 LEU A C 1
ATOM 763 O O . LEU A 1 92 ? 31.186 6.833 -42.442 1.00 67.31 92 LEU A O 1
ATOM 767 N N . SER A 1 93 ? 32.507 8.398 -43.372 1.00 73.19 93 SER A N 1
ATOM 768 C CA . SER A 1 93 ? 32.323 9.378 -42.299 1.00 73.19 93 SER A CA 1
ATOM 769 C C . SER A 1 93 ? 30.878 9.891 -42.217 1.00 73.19 93 SER A C 1
ATOM 771 O O . SER A 1 93 ? 30.325 9.959 -41.119 1.00 73.19 93 SER A O 1
ATOM 773 N N . ALA A 1 94 ? 30.218 10.121 -43.358 1.00 74.38 94 ALA A N 1
ATOM 774 C CA . ALA A 1 94 ? 28.805 10.504 -43.428 1.00 74.38 94 ALA A CA 1
ATOM 775 C C . ALA A 1 94 ? 27.869 9.390 -42.914 1.00 74.38 94 ALA A C 1
ATOM 777 O O . ALA A 1 94 ? 26.904 9.653 -42.187 1.00 74.38 94 ALA A O 1
ATOM 778 N N . VAL A 1 95 ? 28.195 8.126 -43.212 1.00 73.06 95 VAL A N 1
ATOM 779 C CA . VAL A 1 95 ? 27.501 6.964 -42.634 1.00 73.06 95 VAL A CA 1
ATOM 780 C C . VAL A 1 95 ? 27.701 6.922 -41.119 1.00 73.06 95 VAL A C 1
ATOM 782 O O . VAL A 1 95 ? 26.728 6.794 -40.386 1.00 73.06 95 VAL A O 1
ATOM 785 N N . THR A 1 96 ? 28.924 7.100 -40.612 1.00 73.50 96 THR A N 1
ATOM 786 C CA . THR A 1 96 ? 29.157 7.100 -39.157 1.00 73.50 96 THR A CA 1
ATOM 787 C C . THR A 1 96 ? 28.503 8.283 -38.437 1.00 73.50 96 THR A C 1
ATOM 789 O O . THR A 1 96 ? 28.072 8.142 -37.295 1.00 73.50 96 THR A O 1
ATOM 792 N N . GLU A 1 97 ? 28.373 9.443 -39.080 1.00 80.00 97 GLU A N 1
ATOM 793 C CA . GLU A 1 97 ? 27.712 10.606 -38.484 1.00 80.00 97 GLU A CA 1
ATOM 794 C C . GLU A 1 97 ? 26.195 10.395 -38.355 1.00 80.00 97 GLU A C 1
ATOM 796 O O . GLU A 1 97 ? 25.622 10.639 -37.288 1.00 80.00 97 GLU A O 1
ATOM 801 N N . SER A 1 98 ? 25.544 9.908 -39.417 1.00 69.94 98 SER A N 1
ATOM 802 C CA . SER A 1 98 ? 24.115 9.553 -39.392 1.00 69.94 98 SER A CA 1
ATOM 803 C C . SER A 1 98 ? 23.830 8.416 -38.402 1.00 69.94 98 SER A C 1
ATOM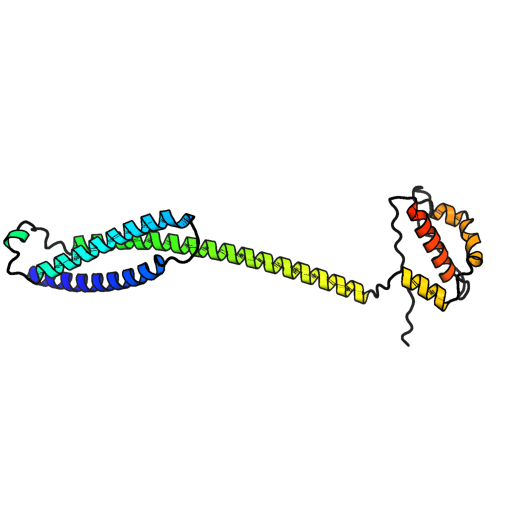 805 O O . SER A 1 98 ? 22.835 8.447 -37.677 1.00 69.94 98 SER A O 1
ATOM 807 N N . GLU A 1 99 ? 24.761 7.474 -38.270 1.00 73.94 99 GLU A N 1
ATOM 808 C CA . GLU A 1 99 ? 24.716 6.389 -37.294 1.00 73.94 99 GLU A CA 1
ATOM 809 C C . GLU A 1 99 ? 24.725 6.890 -35.839 1.00 73.94 99 GLU A C 1
ATOM 811 O O . GLU A 1 99 ? 23.919 6.444 -35.017 1.00 73.94 99 GLU A O 1
ATOM 816 N N . VAL A 1 100 ? 25.612 7.838 -35.516 1.00 81.94 100 VAL A N 1
ATOM 817 C CA . VAL A 1 100 ? 25.717 8.434 -34.174 1.00 81.94 100 VAL A CA 1
ATOM 818 C C . VAL A 1 100 ? 24.471 9.246 -33.827 1.00 81.94 100 VAL A C 1
ATOM 820 O O . VAL A 1 100 ? 24.014 9.188 -32.683 1.00 81.94 100 VAL A O 1
ATOM 823 N N . LYS A 1 101 ? 23.907 9.978 -34.796 1.00 78.25 101 LYS A N 1
ATOM 824 C CA . LYS A 1 101 ? 22.652 10.725 -34.612 1.00 78.25 101 LYS A CA 1
ATOM 825 C C . LYS A 1 101 ? 21.510 9.773 -34.258 1.00 78.25 101 LYS A C 1
ATOM 827 O O . LYS A 1 101 ? 20.917 9.903 -33.191 1.00 78.25 101 LYS A O 1
ATOM 832 N N . LEU A 1 102 ? 21.308 8.735 -35.067 1.00 75.19 102 LEU A N 1
ATOM 833 C CA . LEU A 1 102 ? 20.260 7.745 -34.835 1.00 75.19 102 LEU A CA 1
ATOM 834 C C . LEU A 1 102 ? 20.457 6.978 -33.521 1.00 75.19 102 LEU A C 1
ATOM 836 O O . LEU A 1 102 ? 19.494 6.712 -32.807 1.00 75.19 102 LEU A O 1
ATOM 840 N N . HIS A 1 103 ? 21.697 6.637 -33.164 1.00 77.44 103 HIS A N 1
ATOM 841 C CA . HIS A 1 103 ? 21.978 5.960 -31.899 1.00 77.44 103 HIS A CA 1
ATOM 842 C C . HIS A 1 103 ? 21.643 6.834 -30.683 1.00 77.44 103 HIS A C 1
ATOM 844 O O . HIS A 1 103 ? 21.087 6.334 -29.702 1.00 77.44 103 HIS A O 1
ATOM 850 N N . ARG A 1 104 ? 21.953 8.134 -30.747 1.00 78.06 104 ARG A N 1
ATOM 851 C CA . ARG A 1 104 ? 21.649 9.094 -29.682 1.00 78.06 104 ARG A CA 1
ATOM 852 C C . ARG A 1 104 ? 20.144 9.219 -29.472 1.00 78.06 104 ARG A C 1
ATOM 854 O O . ARG A 1 104 ? 19.689 8.986 -28.353 1.00 78.06 104 ARG A O 1
ATOM 861 N N . ASP A 1 105 ? 19.393 9.483 -30.535 1.00 75.25 105 ASP A N 1
ATOM 862 C CA . ASP A 1 105 ? 17.943 9.688 -30.456 1.00 75.25 105 ASP A CA 1
ATOM 863 C C . ASP A 1 105 ? 17.238 8.416 -29.960 1.00 75.25 105 ASP A C 1
ATOM 865 O O . ASP A 1 105 ? 16.381 8.448 -29.074 1.00 75.25 105 ASP A O 1
ATOM 869 N N . LEU A 1 106 ? 17.690 7.252 -30.437 1.00 72.88 106 LEU A N 1
ATOM 870 C CA . LEU A 1 106 ? 17.182 5.958 -29.996 1.00 72.88 106 LEU A CA 1
ATOM 871 C C . LEU A 1 106 ? 17.466 5.679 -28.509 1.00 72.88 106 LEU A C 1
ATOM 873 O O . LEU A 1 106 ? 16.632 5.097 -27.810 1.00 72.88 106 LEU A O 1
ATOM 877 N N . SER A 1 107 ? 18.656 6.041 -28.024 1.00 74.81 107 SER A N 1
ATOM 878 C CA . SER A 1 107 ? 19.044 5.816 -26.628 1.00 74.81 107 SER A CA 1
ATOM 879 C C . SER A 1 107 ? 18.204 6.648 -25.657 1.00 74.81 107 SER A C 1
ATOM 881 O O . SER A 1 107 ? 17.776 6.123 -24.628 1.00 74.81 107 SER A O 1
ATOM 883 N N . GLN A 1 108 ? 17.894 7.895 -26.024 1.00 77.75 108 GLN A N 1
ATOM 884 C CA . GLN A 1 108 ? 17.026 8.779 -25.247 1.00 77.75 108 GLN A CA 1
ATOM 885 C C . GLN A 1 108 ? 15.597 8.238 -25.202 1.00 77.75 108 GLN A C 1
ATOM 887 O O . GLN A 1 108 ? 15.062 8.010 -24.119 1.00 77.75 108 GLN A O 1
ATOM 892 N N . TYR A 1 109 ? 15.035 7.891 -26.360 1.00 70.31 109 TYR A N 1
ATOM 893 C CA . TYR A 1 109 ? 13.688 7.329 -26.446 1.00 70.31 109 TYR A CA 1
ATOM 894 C C . TYR A 1 109 ? 13.527 6.030 -25.631 1.00 70.31 109 TYR A C 1
ATOM 896 O O . TYR A 1 109 ? 12.556 5.855 -24.890 1.00 70.31 109 TYR A O 1
ATOM 904 N N . LYS A 1 110 ? 14.497 5.107 -25.713 1.00 74.38 110 LYS A N 1
ATOM 905 C CA . LYS A 1 110 ? 14.469 3.866 -24.920 1.00 74.38 110 LYS A CA 1
ATOM 906 C C . LYS A 1 110 ? 14.548 4.123 -23.417 1.00 74.38 110 LYS A C 1
ATOM 908 O O . LYS A 1 110 ? 13.891 3.418 -22.650 1.00 74.38 110 LYS A O 1
ATOM 913 N N . PHE A 1 111 ? 15.364 5.088 -22.999 1.00 77.31 111 PHE A N 1
ATOM 914 C CA . PHE A 1 111 ? 15.515 5.449 -21.592 1.00 77.31 111 PHE A CA 1
ATOM 915 C C . PHE A 1 111 ? 14.228 6.060 -21.026 1.00 77.31 111 PHE A C 1
ATOM 917 O O . PHE A 1 111 ? 13.791 5.682 -19.937 1.00 77.31 111 PHE A O 1
ATOM 924 N N . GLU A 1 112 ? 13.575 6.937 -21.788 1.00 73.12 112 GLU A N 1
ATOM 925 C CA . GLU A 1 112 ? 12.291 7.538 -21.417 1.00 73.12 112 GLU A CA 1
ATOM 926 C C . GLU A 1 112 ? 11.174 6.494 -21.332 1.00 73.12 112 GLU A C 1
ATOM 928 O O . GLU A 1 112 ? 10.425 6.461 -20.355 1.00 73.12 112 GLU A O 1
ATOM 933 N N . GLN A 1 113 ? 11.097 5.570 -22.296 1.00 71.56 113 GLN A N 1
ATOM 934 C CA . GLN A 1 113 ? 10.124 4.476 -22.253 1.00 71.56 113 GLN A CA 1
ATOM 935 C C . GLN A 1 113 ? 10.317 3.592 -21.012 1.00 71.56 113 GLN A C 1
ATOM 937 O O . GLN A 1 113 ? 9.346 3.259 -20.330 1.00 71.56 113 GLN A O 1
ATOM 942 N N . MET A 1 114 ? 11.561 3.214 -20.712 1.00 73.06 114 MET A N 1
ATOM 943 C CA . MET A 1 114 ? 11.883 2.385 -19.550 1.00 73.06 114 MET A CA 1
ATOM 944 C C . MET A 1 114 ? 11.565 3.105 -18.236 1.00 73.06 114 MET A C 1
ATOM 946 O O . MET A 1 114 ? 11.021 2.490 -17.321 1.00 73.06 114 MET A O 1
ATOM 950 N N . SER A 1 115 ? 11.843 4.407 -18.165 1.00 76.00 115 SER A N 1
ATOM 951 C CA . SER A 1 115 ? 11.535 5.229 -16.991 1.00 76.00 115 SER A CA 1
ATOM 952 C C . SER A 1 115 ? 10.028 5.327 -16.755 1.00 76.00 115 SER A C 1
ATOM 954 O O . SER A 1 115 ? 9.575 5.082 -15.640 1.00 76.00 115 SER A O 1
ATOM 956 N N . ASN A 1 116 ? 9.235 5.563 -17.805 1.00 74.50 116 ASN A N 1
ATOM 957 C CA . ASN A 1 116 ? 7.772 5.599 -17.709 1.00 74.50 116 ASN A CA 1
ATOM 958 C C . ASN A 1 116 ? 7.183 4.248 -17.263 1.00 74.50 116 ASN A C 1
ATOM 960 O O . ASN A 1 116 ? 6.263 4.200 -16.447 1.00 74.50 116 ASN A O 1
ATOM 964 N N . GLN A 1 117 ? 7.725 3.131 -17.762 1.00 76.69 117 GLN A N 1
ATOM 965 C CA . GLN A 1 117 ? 7.315 1.797 -17.312 1.00 76.69 117 GLN A CA 1
ATOM 966 C C . GLN A 1 117 ? 7.675 1.544 -15.847 1.00 76.69 117 GLN A C 1
ATOM 968 O O . GLN A 1 117 ? 6.865 0.989 -15.106 1.00 76.69 117 GLN A O 1
ATOM 973 N N . PHE A 1 118 ? 8.867 1.963 -15.422 1.00 78.12 118 PHE A N 1
ATOM 974 C CA . PHE A 1 118 ? 9.312 1.812 -14.043 1.00 78.12 118 PHE A CA 1
ATOM 975 C C . PHE A 1 118 ? 8.485 2.669 -13.080 1.00 78.12 118 PHE A C 1
ATOM 977 O O . PHE A 1 118 ? 8.142 2.214 -11.992 1.00 78.12 118 PHE A O 1
ATOM 984 N N . GLU A 1 119 ? 8.109 3.883 -13.484 1.00 79.19 119 GLU A N 1
ATOM 985 C CA . GLU A 1 119 ? 7.265 4.759 -12.675 1.00 79.19 119 GLU A CA 1
ATOM 986 C C . GLU A 1 119 ? 5.859 4.175 -12.489 1.00 79.19 119 GLU A C 1
ATOM 988 O O . GLU A 1 119 ? 5.346 4.158 -11.369 1.00 79.19 119 GLU A O 1
ATOM 993 N N . ASN A 1 120 ? 5.261 3.628 -13.552 1.00 80.81 120 ASN A N 1
ATOM 994 C CA . ASN A 1 120 ? 3.964 2.953 -13.465 1.00 80.81 120 ASN A CA 1
ATOM 995 C C . ASN A 1 120 ? 4.037 1.705 -12.579 1.00 80.81 120 ASN A C 1
ATOM 997 O O . ASN A 1 120 ? 3.228 1.556 -11.669 1.00 80.81 120 ASN A O 1
ATOM 1001 N N . LEU A 1 121 ? 5.060 0.863 -12.759 1.00 83.56 121 LEU A N 1
ATOM 1002 C CA . LEU A 1 121 ? 5.259 -0.316 -11.915 1.00 83.56 121 LEU A CA 1
ATOM 1003 C C . LEU A 1 121 ? 5.496 0.062 -10.444 1.00 83.56 121 LEU A C 1
ATOM 1005 O O . LEU A 1 121 ? 5.015 -0.613 -9.538 1.00 83.56 121 LEU A O 1
ATOM 1009 N N . SER A 1 122 ? 6.220 1.155 -10.191 1.00 85.25 122 SER A N 1
ATOM 1010 C CA . SER A 1 122 ? 6.443 1.674 -8.840 1.00 85.25 122 SER A CA 1
ATOM 1011 C C . SER A 1 122 ? 5.148 2.176 -8.198 1.00 85.25 122 SER A C 1
ATOM 1013 O O . SER A 1 122 ? 4.931 1.942 -7.007 1.00 85.25 122 SER A O 1
ATOM 1015 N N . LYS A 1 123 ? 4.273 2.835 -8.969 1.00 82.94 123 LYS A N 1
ATOM 1016 C CA . LYS A 1 123 ? 2.940 3.259 -8.511 1.00 82.94 123 LYS A CA 1
ATOM 1017 C C . LYS A 1 123 ? 2.063 2.054 -8.174 1.00 82.94 123 LYS A C 1
ATOM 1019 O O . LYS A 1 123 ? 1.530 2.011 -7.067 1.00 82.94 123 LYS A O 1
ATOM 1024 N N . ASP A 1 124 ? 2.013 1.054 -9.051 1.00 84.94 124 ASP A N 1
ATOM 1025 C CA . ASP A 1 124 ? 1.264 -0.188 -8.823 1.00 84.94 124 ASP A CA 1
ATOM 1026 C C . ASP A 1 124 ? 1.764 -0.923 -7.571 1.00 84.94 124 ASP A C 1
ATOM 1028 O O . ASP A 1 124 ? 0.978 -1.359 -6.730 1.00 84.94 124 ASP A O 1
ATOM 1032 N N . PHE A 1 125 ? 3.087 -1.005 -7.393 1.00 82.75 125 PHE A N 1
ATOM 1033 C CA . PHE A 1 125 ? 3.688 -1.643 -6.223 1.00 82.75 125 PHE A CA 1
ATOM 1034 C C . PHE A 1 125 ? 3.360 -0.903 -4.919 1.00 82.75 125 PHE A C 1
ATOM 1036 O O . PHE A 1 125 ? 3.039 -1.534 -3.911 1.00 82.75 125 PHE A O 1
ATOM 1043 N N . LYS A 1 126 ? 3.404 0.437 -4.926 1.00 80.75 126 LYS A N 1
ATOM 1044 C CA . LYS A 1 126 ? 3.013 1.250 -3.763 1.00 80.75 126 LYS A CA 1
ATOM 1045 C C . LYS A 1 126 ? 1.544 1.051 -3.406 1.00 80.75 126 LYS A C 1
ATOM 1047 O O . LYS A 1 126 ? 1.243 0.878 -2.229 1.00 80.75 126 LYS A O 1
ATOM 1052 N N . GLN A 1 127 ? 0.654 1.037 -4.398 1.00 84.06 127 GLN A N 1
ATOM 1053 C CA . GLN A 1 127 ? -0.771 0.804 -4.172 1.00 84.06 127 GLN A CA 1
ATOM 1054 C C . GLN A 1 127 ? -1.019 -0.581 -3.566 1.00 84.06 127 GLN A C 1
ATOM 1056 O O . GLN A 1 127 ? -1.692 -0.697 -2.544 1.00 84.06 127 GLN A O 1
ATOM 1061 N N . PHE A 1 128 ? -0.398 -1.619 -4.128 1.00 82.06 128 PHE A N 1
ATOM 1062 C CA . PHE A 1 128 ? -0.515 -2.975 -3.598 1.00 82.06 128 PHE A CA 1
ATOM 1063 C C . PHE A 1 128 ? -0.001 -3.085 -2.153 1.00 82.06 128 PHE A C 1
ATOM 1065 O O . PHE A 1 128 ? -0.610 -3.758 -1.324 1.00 82.06 128 PHE A O 1
ATOM 1072 N N . SER A 1 129 ? 1.102 -2.403 -1.823 1.00 75.75 129 SER A N 1
ATOM 1073 C CA . SER A 1 129 ? 1.641 -2.385 -0.460 1.00 75.75 129 SER A CA 1
ATOM 1074 C C . SER A 1 129 ? 0.722 -1.663 0.531 1.00 75.75 129 SER A C 1
ATOM 1076 O O . SER A 1 129 ? 0.600 -2.122 1.665 1.00 75.75 129 SER A O 1
ATOM 1078 N N . MET A 1 130 ? 0.085 -0.558 0.129 1.00 74.88 130 MET A N 1
ATOM 1079 C CA . MET A 1 130 ? -0.880 0.160 0.973 1.00 74.88 130 MET A CA 1
ATOM 1080 C C . MET A 1 130 ? -2.113 -0.704 1.259 1.00 74.88 130 MET A C 1
ATOM 1082 O O . MET A 1 130 ? -2.488 -0.859 2.418 1.00 74.88 130 MET A O 1
ATOM 1086 N N . GLU A 1 131 ? -2.673 -1.349 0.232 1.00 78.50 131 GLU A N 1
ATOM 1087 C CA . GLU A 1 131 ? -3.822 -2.253 0.383 1.00 78.50 131 GLU A CA 1
ATOM 1088 C C . GLU A 1 131 ? -3.500 -3.469 1.270 1.00 78.50 131 GLU A C 1
ATOM 1090 O O . GLU A 1 131 ? -4.347 -3.937 2.032 1.00 78.50 131 GLU A O 1
ATOM 1095 N N . GLN A 1 132 ? -2.276 -4.000 1.192 1.00 76.25 132 GLN A N 1
ATOM 1096 C CA . GLN A 1 132 ? -1.832 -5.098 2.056 1.00 76.25 132 GLN A CA 1
ATOM 1097 C C . GLN A 1 132 ? -1.653 -4.657 3.511 1.00 76.25 132 GLN A C 1
ATOM 1099 O O . GLN A 1 132 ? -2.041 -5.405 4.408 1.00 76.25 132 GLN A O 1
ATOM 1104 N N . ASN A 1 133 ? -1.100 -3.464 3.751 1.00 76.06 133 ASN A N 1
ATOM 1105 C CA . ASN A 1 133 ? -0.917 -2.936 5.102 1.00 76.06 133 ASN A CA 1
ATOM 1106 C C . ASN A 1 133 ? -2.265 -2.667 5.784 1.00 76.06 133 ASN A C 1
ATOM 1108 O O . ASN A 1 133 ? -2.490 -3.133 6.894 1.00 76.06 133 ASN A O 1
ATOM 1112 N N . GLU A 1 134 ? -3.205 -2.035 5.079 1.00 77.19 134 GLU A N 1
ATOM 1113 C CA . GLU A 1 134 ? -4.559 -1.785 5.591 1.00 77.19 134 GLU A CA 1
ATOM 1114 C C . GLU A 1 134 ? -5.300 -3.101 5.901 1.00 77.19 134 GLU A C 1
ATOM 1116 O O . GLU A 1 134 ? -5.965 -3.247 6.927 1.00 77.19 134 GLU A O 1
ATOM 1121 N N . ARG A 1 135 ? -5.131 -4.128 5.055 1.00 73.62 135 ARG A N 1
ATOM 1122 C CA . ARG A 1 135 ? -5.675 -5.470 5.322 1.00 73.62 135 ARG A CA 1
ATOM 1123 C C . ARG A 1 135 ? -5.004 -6.171 6.501 1.00 73.62 135 ARG A C 1
ATOM 1125 O O . ARG A 1 135 ? -5.663 -7.001 7.129 1.00 73.62 135 ARG A O 1
ATOM 1132 N N . ALA A 1 136 ? -3.724 -5.915 6.760 1.00 75.50 136 ALA A N 1
ATOM 1133 C CA . ALA A 1 136 ? -3.001 -6.473 7.897 1.00 75.50 136 ALA A CA 1
ATOM 1134 C C . ALA A 1 136 ? -3.450 -5.811 9.207 1.00 75.50 136 ALA A C 1
ATOM 1136 O O . ALA A 1 136 ? -3.837 -6.530 10.124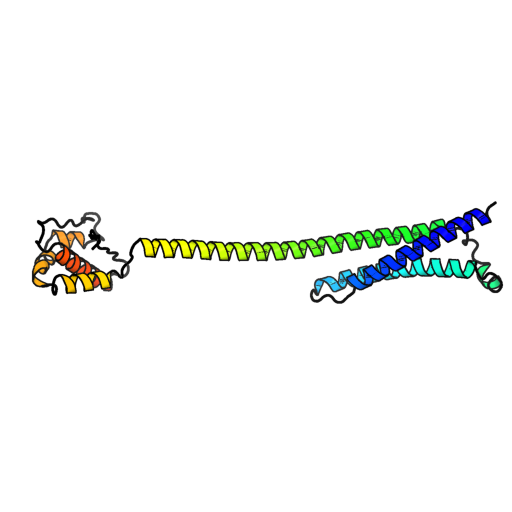 1.00 75.50 136 ALA A O 1
ATOM 1137 N N . GLU A 1 137 ? -3.535 -4.479 9.243 1.00 76.31 137 GLU A N 1
ATOM 1138 C CA . GLU A 1 137 ? -4.051 -3.712 10.387 1.00 76.31 137 GLU A CA 1
ATOM 1139 C C . GLU A 1 137 ? -5.483 -4.141 10.743 1.00 76.31 137 GLU A C 1
ATOM 1141 O O . GLU A 1 137 ? -5.760 -4.531 11.874 1.00 76.31 137 GLU A O 1
ATOM 1146 N N . LEU A 1 138 ? -6.379 -4.249 9.752 1.00 77.88 138 LEU A N 1
ATOM 1147 C CA . LEU A 1 138 ? -7.744 -4.749 9.972 1.00 77.88 138 LEU A CA 1
ATOM 1148 C C . LEU A 1 138 ? -7.797 -6.193 10.501 1.00 77.88 138 LEU A C 1
ATOM 1150 O O . LEU A 1 138 ? -8.786 -6.589 11.127 1.00 77.88 138 LEU A O 1
ATOM 1154 N N . ARG A 1 139 ? -6.796 -7.029 10.196 1.00 74.56 139 ARG A N 1
ATOM 1155 C CA . ARG A 1 139 ? -6.709 -8.399 10.728 1.00 74.56 139 ARG A CA 1
ATOM 1156 C C . ARG A 1 139 ? -6.227 -8.398 12.170 1.00 74.56 139 ARG A C 1
ATOM 1158 O O . ARG A 1 139 ? -6.793 -9.150 12.959 1.00 74.56 139 ARG A O 1
ATOM 1165 N N . GLU A 1 140 ? -5.228 -7.583 12.494 1.00 76.50 140 GLU A N 1
ATOM 1166 C CA . GLU A 1 140 ? -4.731 -7.415 13.861 1.00 76.50 140 GLU A CA 1
ATOM 1167 C C . GLU A 1 140 ? -5.825 -6.858 14.775 1.00 76.50 140 GLU A C 1
ATOM 1169 O O . GLU A 1 140 ? -6.102 -7.459 15.813 1.00 76.50 140 GLU A O 1
ATOM 1174 N N . ASP A 1 141 ? -6.559 -5.833 14.334 1.00 77.62 141 ASP A N 1
ATOM 1175 C CA . ASP A 1 141 ? -7.712 -5.293 15.062 1.00 77.62 141 ASP A CA 1
ATOM 1176 C C . ASP A 1 141 ? -8.781 -6.362 15.294 1.00 77.62 141 ASP A C 1
ATOM 1178 O O . ASP A 1 141 ? -9.259 -6.562 16.410 1.00 77.62 141 ASP A O 1
ATOM 1182 N N . LYS A 1 142 ? -9.141 -7.122 14.253 1.00 76.19 142 LYS A N 1
ATOM 1183 C CA . LYS A 1 142 ? -10.114 -8.217 14.386 1.00 76.19 142 LYS A CA 1
ATOM 1184 C C . LYS A 1 142 ? -9.640 -9.319 15.326 1.00 76.19 142 LYS A C 1
ATOM 1186 O O . LYS A 1 142 ? -10.479 -9.941 15.975 1.00 76.19 142 LYS A O 1
ATOM 1191 N N . GLN A 1 143 ? -8.341 -9.600 15.368 1.00 77.94 143 GLN A N 1
ATOM 1192 C CA . GLN A 1 143 ? -7.785 -10.594 16.276 1.00 77.94 143 GLN A CA 1
ATOM 1193 C C . GLN A 1 143 ? -7.808 -10.082 17.718 1.00 77.94 143 GLN A C 1
ATOM 1195 O O . GLN A 1 143 ? -8.326 -10.779 18.582 1.00 77.94 143 GLN A O 1
ATOM 1200 N N . CYS A 1 144 ? -7.395 -8.835 17.952 1.00 73.75 144 CYS A N 1
ATOM 1201 C CA . CYS A 1 144 ? -7.514 -8.161 19.244 1.00 73.75 144 CYS A CA 1
ATOM 1202 C C . CYS A 1 144 ? -8.964 -8.179 19.761 1.00 73.75 144 CYS A C 1
ATOM 1204 O O . CYS A 1 144 ? -9.224 -8.565 20.898 1.00 73.75 144 CYS A O 1
ATOM 1206 N N . MET A 1 145 ? -9.938 -7.872 18.898 1.00 68.56 145 MET A N 1
ATOM 1207 C CA . MET A 1 145 ? -11.366 -7.915 19.241 1.00 68.56 145 MET A CA 1
ATOM 1208 C C . MET A 1 145 ? -11.854 -9.324 19.625 1.00 68.56 145 MET A C 1
ATOM 1210 O O . MET A 1 145 ? -12.737 -9.460 20.474 1.00 68.56 145 MET A O 1
ATOM 1214 N N . LYS A 1 146 ? -11.294 -10.380 19.018 1.00 68.94 146 LYS A N 1
ATOM 1215 C CA . LYS A 1 146 ? -11.581 -11.772 19.402 1.00 68.94 146 LYS A CA 1
ATOM 1216 C C . LYS A 1 146 ? -10.941 -12.132 20.739 1.00 68.94 146 LYS A C 1
ATOM 1218 O O . LYS A 1 146 ? -11.612 -12.737 21.570 1.00 68.94 146 LYS A O 1
ATOM 1223 N N . ASP A 1 147 ? -9.683 -11.751 20.942 1.00 70.50 147 ASP A N 1
ATOM 1224 C CA . ASP A 1 147 ? -8.918 -12.047 22.157 1.00 70.50 147 ASP A CA 1
ATOM 1225 C C . ASP A 1 147 ? -9.495 -11.319 23.381 1.00 70.50 147 ASP A C 1
ATOM 1227 O O . ASP A 1 147 ? -9.495 -11.853 24.487 1.00 70.50 147 ASP A O 1
ATOM 1231 N N . LEU A 1 148 ? -10.083 -10.136 23.176 1.00 66.88 148 LEU A N 1
ATOM 1232 C CA . LEU A 1 148 ? -10.838 -9.396 24.190 1.00 66.88 148 LEU A CA 1
ATOM 1233 C C . LEU A 1 148 ? -12.176 -10.057 24.572 1.00 66.88 148 LEU A C 1
ATOM 1235 O O . LEU A 1 148 ? -12.909 -9.498 25.388 1.00 66.88 148 LEU A O 1
ATOM 1239 N N . TYR A 1 149 ? -12.513 -11.226 24.005 1.00 61.56 149 TYR A N 1
ATOM 1240 C CA . TYR A 1 149 ? -13.765 -11.946 24.256 1.00 61.56 149 TYR A CA 1
ATOM 1241 C C . TYR A 1 149 ? -14.984 -11.018 24.193 1.00 61.56 149 TYR A C 1
ATOM 1243 O O . TYR A 1 149 ? -15.878 -11.097 25.045 1.00 61.56 149 TYR A O 1
ATOM 1251 N N . ILE A 1 150 ? -15.021 -10.122 23.195 1.00 61.16 150 ILE A N 1
ATOM 1252 C CA . ILE A 1 150 ? -16.118 -9.167 23.012 1.00 61.16 150 ILE A CA 1
ATOM 1253 C C . ILE A 1 150 ? -17.376 -9.962 22.685 1.00 61.16 150 ILE A C 1
ATOM 1255 O O . ILE A 1 150 ? -17.705 -10.285 21.546 1.00 61.16 150 ILE A O 1
ATOM 1259 N N . THR A 1 151 ? -18.063 -10.341 23.749 1.00 63.88 151 THR A N 1
ATOM 1260 C CA . THR A 1 151 ? -19.381 -10.936 23.708 1.00 63.88 151 THR A CA 1
ATOM 1261 C C . THR A 1 151 ? -20.337 -9.779 23.493 1.00 63.88 151 THR A C 1
ATOM 1263 O O . THR A 1 151 ? -20.150 -8.726 24.102 1.00 63.88 151 THR A O 1
ATOM 1266 N N . ASN A 1 152 ? -21.363 -9.967 22.663 1.00 70.06 152 ASN A N 1
ATOM 1267 C CA . ASN A 1 152 ? -22.429 -8.979 22.535 1.00 70.06 152 ASN A CA 1
ATOM 1268 C C . ASN A 1 152 ? -22.905 -8.566 23.955 1.00 70.06 152 ASN A C 1
ATOM 1270 O O . ASN A 1 152 ? -23.382 -9.439 24.691 1.00 70.06 152 ASN A O 1
ATOM 1274 N N . PRO A 1 153 ? -22.745 -7.290 24.363 1.00 71.81 153 PRO A N 1
ATOM 1275 C CA . PRO A 1 153 ? -23.079 -6.831 25.711 1.00 71.81 153 PRO A CA 1
ATOM 1276 C C . PRO A 1 153 ? -24.545 -7.104 26.072 1.00 71.81 153 PRO A C 1
ATOM 1278 O O . PRO A 1 153 ? -24.849 -7.496 27.201 1.00 71.81 153 PRO A O 1
ATOM 1281 N N . GLU A 1 154 ? -25.445 -7.012 25.090 1.00 73.62 154 GLU A N 1
ATOM 1282 C CA . GLU A 1 154 ? -26.865 -7.328 25.262 1.00 73.62 154 GLU A CA 1
ATOM 1283 C C . GLU A 1 154 ? -27.067 -8.818 25.553 1.00 73.62 154 GLU A C 1
ATOM 1285 O O . GLU A 1 154 ? -27.769 -9.181 26.497 1.00 73.62 154 GLU A O 1
ATOM 1290 N N . ALA A 1 155 ? -26.356 -9.686 24.825 1.00 77.81 155 ALA A N 1
ATOM 1291 C CA . ALA A 1 155 ? -26.378 -11.127 25.065 1.00 77.81 155 ALA A CA 1
ATOM 1292 C C . ALA A 1 155 ? -25.791 -11.491 26.441 1.00 77.81 155 ALA A C 1
ATOM 1294 O O . ALA A 1 155 ? -26.239 -12.451 27.071 1.00 77.81 155 ALA A O 1
ATOM 1295 N N . GLN A 1 156 ? -24.813 -10.728 26.950 1.00 75.56 156 GLN A N 1
ATOM 1296 C CA . GLN A 1 156 ? -24.323 -10.904 28.321 1.00 75.56 156 GLN A CA 1
ATOM 1297 C C . GLN A 1 156 ? -25.386 -10.524 29.356 1.00 75.56 156 GLN A C 1
ATOM 1299 O O . GLN A 1 156 ? -25.577 -11.272 30.317 1.00 75.56 156 GLN A O 1
ATOM 1304 N N . ILE A 1 157 ? -26.104 -9.410 29.164 1.00 79.00 157 ILE A N 1
ATOM 1305 C CA . ILE A 1 157 ? -27.234 -9.040 30.027 1.00 79.00 157 ILE A CA 1
ATOM 1306 C C . ILE A 1 157 ? -28.297 -10.142 29.998 1.00 79.00 157 ILE A C 1
ATOM 1308 O O . ILE A 1 157 ? -28.708 -10.603 31.063 1.00 79.00 157 ILE A O 1
ATOM 1312 N N . GLU A 1 158 ? -28.701 -10.622 28.820 1.00 78.19 158 GLU A N 1
ATOM 1313 C CA . GLU A 1 158 ? -29.666 -11.721 28.689 1.00 78.19 158 GLU A CA 1
ATOM 1314 C C . GLU A 1 158 ? -29.192 -12.993 29.397 1.00 78.19 158 GLU A C 1
ATOM 1316 O O . GLU A 1 158 ? -29.941 -13.577 30.180 1.00 78.19 158 GLU A O 1
ATOM 1321 N N . LYS A 1 159 ? -27.925 -13.387 29.216 1.00 78.56 159 LYS A N 1
ATOM 1322 C CA . LYS A 1 159 ? -27.338 -14.544 29.904 1.00 78.56 159 LYS A CA 1
ATOM 1323 C C . LYS A 1 159 ? -27.362 -14.372 31.423 1.00 78.56 159 LYS A C 1
ATOM 1325 O O . LYS A 1 159 ? -27.682 -15.325 32.135 1.00 78.56 159 LYS A O 1
ATOM 1330 N N . ILE A 1 160 ? -27.052 -13.178 31.939 1.00 76.19 160 ILE A N 1
ATOM 1331 C CA . ILE A 1 160 ? -27.113 -12.869 33.377 1.00 76.19 160 ILE A CA 1
ATOM 1332 C C . ILE A 1 160 ? -28.553 -12.994 33.891 1.00 76.19 160 ILE A C 1
ATOM 1334 O O . ILE A 1 160 ? -28.764 -13.624 34.930 1.00 76.19 160 ILE A O 1
ATOM 1338 N N . LYS A 1 161 ? -29.534 -12.462 33.152 1.00 73.94 161 LYS A N 1
ATOM 1339 C CA . LYS A 1 161 ? -30.967 -12.577 33.469 1.00 73.94 161 LYS A CA 1
ATOM 1340 C C . LYS A 1 161 ? -31.454 -14.028 33.438 1.00 73.94 161 LYS A C 1
ATOM 1342 O O . LYS A 1 161 ? -32.209 -14.438 34.308 1.00 73.94 161 LYS A O 1
ATOM 1347 N N . MET A 1 162 ? -31.006 -14.834 32.479 1.00 70.25 162 MET A N 1
ATOM 1348 C CA . MET A 1 162 ? -31.387 -16.249 32.399 1.00 70.25 162 MET A CA 1
ATOM 1349 C C . MET A 1 162 ? -30.743 -17.089 33.510 1.00 70.25 162 MET A C 1
ATOM 1351 O O . MET A 1 162 ? -31.409 -17.912 34.128 1.00 70.25 162 MET A O 1
ATOM 1355 N N . THR A 1 163 ? -29.457 -16.868 33.797 1.00 67.75 163 THR A N 1
ATOM 1356 C CA . THR A 1 163 ? -28.680 -17.698 34.738 1.00 67.75 163 THR A CA 1
ATOM 1357 C C . THR A 1 163 ? -29.024 -17.400 36.197 1.00 67.75 163 THR A C 1
ATOM 1359 O O . THR A 1 163 ? -28.983 -18.294 37.038 1.00 67.75 163 THR A O 1
ATOM 1362 N N . ARG A 1 164 ? -29.342 -16.141 36.525 1.00 66.44 164 ARG A N 1
ATOM 1363 C CA . ARG A 1 164 ? -29.596 -15.693 37.907 1.00 66.44 164 ARG A CA 1
ATOM 1364 C C . ARG A 1 164 ? -31.084 -15.497 38.223 1.00 66.44 164 ARG A C 1
ATOM 1366 O O . ARG A 1 164 ? -31.403 -15.037 39.316 1.00 66.44 164 ARG A O 1
ATOM 1373 N N . GLY A 1 165 ? -31.966 -15.882 37.297 1.00 61.28 165 GLY A N 1
ATOM 1374 C CA . GLY A 1 165 ? -33.410 -15.661 37.365 1.00 61.28 165 GLY A CA 1
ATOM 1375 C C . GLY A 1 165 ? -33.824 -14.296 36.808 1.00 61.28 165 GLY A C 1
ATOM 1376 O O . GLY A 1 165 ? -33.025 -13.356 36.774 1.00 61.28 165 GLY A O 1
ATOM 1377 N N . SER A 1 166 ? -35.087 -14.190 36.371 1.00 57.38 166 SER A N 1
ATOM 1378 C CA . SER A 1 166 ? -35.667 -12.935 35.880 1.00 57.38 166 SER A CA 1
ATOM 1379 C C . SER A 1 166 ? -35.374 -11.801 36.870 1.00 57.38 166 SER A C 1
ATOM 1381 O O . SER A 1 166 ? -35.614 -12.006 38.066 1.00 57.38 166 SER A O 1
ATOM 1383 N N . PRO A 1 167 ? -34.887 -10.627 36.419 1.00 58.09 167 PRO A N 1
ATOM 1384 C CA . PRO A 1 167 ? -34.731 -9.474 37.291 1.00 58.09 167 PRO A CA 1
ATOM 1385 C C . PRO A 1 167 ? -36.046 -9.234 38.010 1.00 58.09 167 PRO A C 1
ATOM 1387 O O . PRO A 1 167 ? -37.071 -8.980 37.382 1.00 58.09 167 PRO A O 1
ATOM 1390 N N . ILE A 1 168 ? -36.035 -9.346 39.330 1.00 62.09 168 ILE A N 1
ATOM 1391 C CA . ILE A 1 168 ? -37.130 -8.801 40.110 1.00 62.09 168 ILE A CA 1
ATOM 1392 C C . ILE A 1 168 ? -36.838 -7.303 40.116 1.00 62.09 168 ILE A C 1
ATOM 1394 O O . ILE A 1 168 ? -36.065 -6.849 40.954 1.00 62.09 168 ILE A O 1
ATOM 1398 N N . GLU A 1 169 ? -37.379 -6.573 39.134 1.00 62.12 169 GLU A N 1
ATOM 1399 C CA . GLU A 1 169 ? -37.196 -5.117 38.953 1.00 62.12 169 GLU A CA 1
ATOM 1400 C C . GLU A 1 169 ? -37.332 -4.379 40.299 1.00 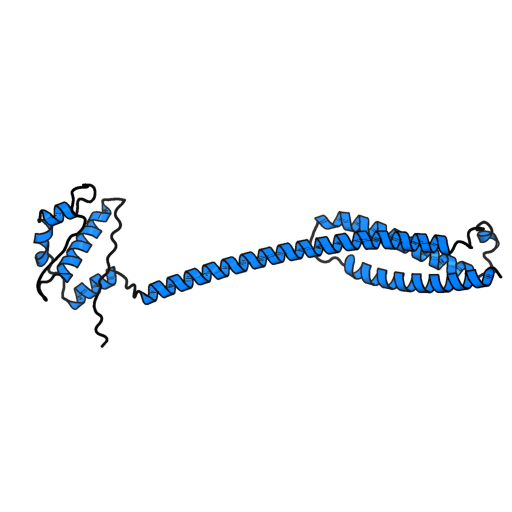62.12 169 GLU A C 1
ATOM 1402 O O . GLU A 1 169 ? -36.441 -3.643 40.724 1.00 62.12 169 GLU A O 1
ATOM 1407 N N . LYS A 1 170 ? -38.313 -4.812 41.099 1.00 64.00 170 LYS A N 1
ATOM 1408 C CA . LYS A 1 170 ? -38.578 -4.332 42.462 1.00 64.00 170 LYS A CA 1
ATOM 1409 C C . LYS A 1 170 ? -37.410 -4.391 43.457 1.00 64.00 170 LYS A C 1
ATOM 1411 O O . LYS A 1 170 ? -37.477 -3.717 44.480 1.00 64.00 170 LYS A O 1
ATOM 1416 N N . ILE A 1 171 ? -36.369 -5.203 43.241 1.00 68.25 171 ILE A N 1
ATOM 1417 C CA . ILE A 1 171 ? -35.233 -5.322 44.179 1.00 68.25 171 ILE A CA 1
ATOM 1418 C C . ILE A 1 171 ? -34.308 -4.103 44.103 1.00 68.25 171 ILE A C 1
ATOM 1420 O O . ILE A 1 171 ? -33.671 -3.759 45.102 1.00 68.25 171 ILE A O 1
ATOM 1424 N N . TYR A 1 172 ? -34.219 -3.453 42.942 1.00 74.69 172 TYR A N 1
ATOM 1425 C CA . TYR A 1 172 ? -33.320 -2.319 42.736 1.00 74.69 172 TYR A CA 1
ATOM 1426 C C . TYR A 1 172 ? -34.038 -1.006 42.431 1.00 74.69 172 TYR A C 1
ATOM 1428 O O . TYR A 1 172 ? -33.367 0.014 42.488 1.00 74.69 172 TYR A O 1
ATOM 1436 N N . ASP A 1 173 ? -35.357 -0.993 42.207 1.00 79.44 173 ASP A N 1
ATOM 1437 C CA . ASP A 1 173 ? -36.119 0.232 41.896 1.00 79.44 173 ASP A CA 1
ATOM 1438 C C . ASP A 1 173 ? -35.873 1.385 42.877 1.00 79.44 173 ASP A C 1
ATOM 1440 O O . ASP A 1 173 ? -35.730 2.533 42.467 1.00 79.44 173 ASP A O 1
ATOM 1444 N N . TRP A 1 174 ? -35.726 1.076 44.169 1.00 85.56 174 TRP A N 1
ATOM 1445 C CA . TRP A 1 174 ? -35.475 2.078 45.209 1.00 85.56 174 TRP A CA 1
ATOM 1446 C C . TRP A 1 174 ? -34.214 2.919 44.958 1.00 85.56 174 TRP A C 1
ATOM 1448 O O . TRP A 1 174 ? -34.124 4.028 45.478 1.00 85.56 174 TRP A O 1
ATOM 1458 N N . ILE A 1 175 ? -33.232 2.419 44.189 1.00 85.44 175 ILE A N 1
ATOM 1459 C CA . ILE A 1 175 ? -32.021 3.187 43.866 1.00 85.44 175 ILE A CA 1
ATOM 1460 C C . ILE A 1 175 ? -32.331 4.355 42.937 1.00 85.44 175 ILE A C 1
ATOM 1462 O O . ILE A 1 175 ? -31.649 5.378 43.001 1.00 85.44 175 ILE A O 1
ATOM 1466 N N . PHE A 1 176 ? -33.350 4.221 42.087 1.00 85.88 176 PHE A N 1
ATOM 1467 C CA . PHE A 1 176 ? -33.703 5.247 41.118 1.00 85.88 176 PHE A CA 1
ATOM 1468 C C . PHE A 1 176 ? -34.219 6.520 41.793 1.00 85.88 176 PHE A C 1
ATOM 1470 O O . PHE A 1 176 ? -34.014 7.602 41.252 1.00 85.88 176 PHE A O 1
ATOM 1477 N N . ASP A 1 177 ? -34.748 6.385 43.011 1.00 87.19 177 ASP A N 1
ATOM 1478 C CA . ASP A 1 177 ? -35.242 7.476 43.855 1.00 87.19 177 ASP A CA 1
ATOM 1479 C C . ASP A 1 177 ? -34.168 8.040 44.811 1.00 87.19 177 ASP A C 1
ATOM 1481 O O . ASP A 1 177 ? -34.449 8.894 45.658 1.00 87.19 177 ASP A O 1
ATOM 1485 N N . THR A 1 178 ? -32.922 7.554 44.735 1.00 89.94 178 THR A N 1
ATOM 1486 C CA . THR A 1 178 ? -31.834 8.053 45.591 1.00 89.94 178 THR A CA 1
ATOM 1487 C C . THR A 1 178 ? -31.234 9.343 45.040 1.00 89.94 178 THR A C 1
ATOM 1489 O O . THR A 1 178 ? -30.943 9.462 43.848 1.00 89.94 178 THR A O 1
ATOM 1492 N N . LYS A 1 179 ? -30.944 10.299 45.934 1.00 89.75 179 LYS A N 1
ATOM 1493 C CA . LYS A 1 179 ? -30.278 11.564 45.570 1.00 89.75 179 LYS A CA 1
ATOM 1494 C C . LYS A 1 179 ? -28.903 11.320 44.949 1.00 89.75 179 LYS A C 1
ATOM 1496 O O . LYS A 1 179 ? -28.436 12.102 44.126 1.00 89.75 179 LYS A O 1
ATOM 1501 N N . GLU A 1 180 ? -28.233 10.251 45.363 1.00 90.75 180 GLU A N 1
ATOM 1502 C CA . GLU A 1 180 ? -26.943 9.816 44.846 1.00 90.75 180 GLU A CA 1
ATOM 1503 C C . GLU A 1 180 ? -27.035 9.451 43.363 1.00 90.75 180 GLU A C 1
ATOM 1505 O O . GLU A 1 180 ? -26.199 9.897 42.573 1.00 90.75 180 GLU A O 1
ATOM 1510 N N . TYR A 1 181 ? -28.055 8.678 42.980 1.00 89.69 181 TYR A N 1
ATOM 1511 C CA . TYR A 1 181 ? -28.250 8.272 41.594 1.00 89.69 181 TYR A CA 1
ATOM 1512 C C . TYR A 1 181 ? -28.747 9.420 40.713 1.00 89.69 181 TYR A C 1
ATOM 1514 O O . TYR A 1 181 ? -28.235 9.597 39.608 1.00 89.69 181 TYR A O 1
ATOM 1522 N N . GLU A 1 182 ? -29.667 10.252 41.209 1.00 88.44 182 GLU A N 1
ATOM 1523 C CA . GLU A 1 182 ? -30.114 11.456 40.495 1.00 88.44 182 GLU A CA 1
ATOM 1524 C C . GLU A 1 182 ? -28.946 12.395 40.175 1.00 88.44 182 GLU A C 1
ATOM 1526 O O . GLU A 1 182 ? -28.796 12.841 39.037 1.00 88.44 182 GLU A O 1
ATOM 1531 N N . ARG A 1 183 ? -28.065 12.648 41.154 1.00 90.00 183 ARG A N 1
ATOM 1532 C CA . ARG A 1 183 ? -26.859 13.454 40.930 1.00 90.00 183 ARG A CA 1
ATOM 1533 C C . ARG A 1 183 ? -25.909 12.784 39.946 1.00 90.00 183 ARG A C 1
ATOM 1535 O O . ARG A 1 183 ? -25.376 13.460 39.082 1.00 90.00 183 ARG A O 1
ATOM 1542 N N . PHE A 1 184 ? -25.706 11.471 40.035 1.00 89.81 184 PHE A N 1
ATOM 1543 C CA . PHE A 1 184 ? -24.869 10.746 39.074 1.00 89.81 184 PHE A CA 1
ATOM 1544 C C . PHE A 1 184 ? -25.404 10.834 37.632 1.00 89.81 184 PHE A C 1
ATOM 1546 O O . PHE A 1 184 ? -24.618 10.940 36.692 1.00 89.81 184 PHE A O 1
ATOM 1553 N N . LYS A 1 185 ? -26.729 10.829 37.438 1.00 86.31 185 LYS A N 1
ATOM 1554 C CA . LYS A 1 185 ? -27.363 10.963 36.116 1.00 86.31 185 LYS A CA 1
ATOM 1555 C C . LYS A 1 185 ? -27.290 12.373 35.525 1.00 86.31 185 LYS A C 1
ATOM 1557 O O . LYS A 1 185 ? -27.497 12.523 34.322 1.00 86.31 185 LYS A O 1
ATOM 1562 N N . ASN A 1 186 ? -26.966 13.399 36.307 1.00 85.69 186 ASN A N 1
ATOM 1563 C CA . ASN A 1 186 ? -26.832 14.760 35.797 1.00 85.69 186 ASN A CA 1
ATOM 1564 C C . ASN A 1 186 ? -25.416 15.022 35.256 1.00 85.69 186 ASN A C 1
ATOM 1566 O O . ASN A 1 186 ? -24.564 15.606 35.922 1.00 85.69 186 ASN A O 1
ATOM 1570 N N . TRP A 1 187 ? -25.153 14.588 34.022 1.00 81.19 187 TRP A N 1
ATOM 1571 C CA . TRP A 1 187 ? -23.823 14.718 33.414 1.00 81.19 187 TRP A CA 1
ATOM 1572 C C . TRP A 1 187 ? -23.484 16.150 32.974 1.00 81.19 187 TRP A C 1
ATOM 1574 O O . TRP A 1 187 ? -22.301 16.439 32.764 1.00 81.19 187 TRP A O 1
ATOM 1584 N N . GLU A 1 188 ? -24.480 17.030 32.856 1.00 82.12 188 GLU A N 1
ATOM 1585 C CA . GLU A 1 188 ? -24.309 18.437 32.472 1.00 82.12 188 GLU A CA 1
ATOM 1586 C C . GLU A 1 188 ? -23.793 19.298 33.630 1.00 82.12 188 GLU A C 1
ATOM 1588 O O . GLU A 1 188 ? -23.049 20.251 33.405 1.00 82.12 188 GLU A O 1
ATOM 1593 N N . ASP A 1 189 ? -24.130 18.940 34.871 1.00 85.31 189 ASP A N 1
ATOM 1594 C CA . ASP A 1 189 ? -23.648 19.641 36.057 1.00 85.31 189 ASP A CA 1
ATOM 1595 C C . ASP A 1 189 ? -22.169 19.296 36.352 1.00 85.31 189 ASP A C 1
ATOM 1597 O O . ASP A 1 189 ? -21.822 18.133 36.600 1.00 85.31 189 ASP A O 1
ATOM 1601 N N . PRO A 1 190 ? -21.259 20.289 36.388 1.00 86.12 190 PRO A N 1
ATOM 1602 C CA . PRO A 1 190 ? -19.860 20.072 36.755 1.00 86.12 190 PRO A CA 1
ATOM 1603 C C . PRO A 1 190 ? -19.674 19.537 38.183 1.00 86.12 190 PRO A C 1
ATOM 1605 O O . PRO A 1 190 ? -18.670 18.882 38.455 1.00 86.12 190 PRO A O 1
ATOM 1608 N N . ASN A 1 191 ? -20.626 19.795 39.088 1.00 90.38 191 ASN A N 1
ATOM 1609 C CA . ASN A 1 191 ? -20.567 19.390 40.499 1.00 90.38 191 ASN A CA 1
ATOM 1610 C C . ASN A 1 191 ? -21.156 17.996 40.765 1.00 90.38 191 ASN A C 1
ATOM 1612 O O . ASN A 1 191 ? -21.197 17.532 41.915 1.00 90.38 191 ASN A O 1
ATOM 1616 N N . SER A 1 192 ? -21.645 17.331 39.722 1.00 89.44 192 SER A N 1
ATOM 1617 C CA . SER A 1 192 ? -22.235 16.005 39.823 1.00 89.44 192 SER A CA 1
ATOM 1618 C C . SER A 1 192 ? -21.164 14.903 39.797 1.00 89.44 192 SER A C 1
ATOM 1620 O O . SER A 1 192 ? -20.152 15.017 39.096 1.00 89.44 192 SER A O 1
ATOM 1622 N N . PRO A 1 193 ? -21.323 13.839 40.608 1.00 89.50 193 PRO A N 1
ATOM 1623 C CA . PRO A 1 193 ? -20.327 12.781 40.723 1.00 89.50 193 PRO A CA 1
ATOM 1624 C C . PRO A 1 193 ? -20.210 11.990 39.415 1.00 89.50 193 PRO A C 1
ATOM 1626 O O . PRO A 1 193 ? -21.207 11.566 38.845 1.00 89.50 193 PRO A O 1
ATOM 1629 N N . ARG A 1 194 ? -18.973 11.730 38.971 1.00 88.44 194 ARG A N 1
ATOM 1630 C CA . ARG A 1 194 ? -18.674 10.945 37.752 1.00 88.44 194 ARG A CA 1
ATOM 1631 C C . ARG A 1 194 ? -18.492 9.447 38.005 1.00 88.44 194 ARG A C 1
ATOM 1633 O O . ARG A 1 194 ? -18.273 8.683 37.073 1.00 88.44 194 ARG A O 1
ATOM 1640 N N . LEU A 1 195 ? -18.560 9.031 39.266 1.00 91.31 195 LEU A N 1
ATOM 1641 C CA . LEU A 1 195 ? -18.359 7.652 39.691 1.00 91.31 195 LEU A CA 1
ATOM 1642 C C . LEU A 1 195 ? -19.479 7.245 40.645 1.00 91.31 195 LEU A C 1
ATOM 1644 O O . LEU A 1 195 ? -19.606 7.808 41.731 1.00 91.31 195 LEU A O 1
ATOM 1648 N N . LEU A 1 196 ? -20.238 6.221 40.260 1.00 90.38 196 LEU A N 1
ATOM 1649 C CA . LEU A 1 196 ? -21.184 5.536 41.130 1.00 90.38 196 LEU A CA 1
ATOM 1650 C C . LEU A 1 196 ? -20.593 4.186 41.538 1.00 90.38 196 LEU A C 1
ATOM 1652 O O . LEU A 1 196 ? -20.383 3.309 40.703 1.00 90.38 196 LEU A O 1
ATOM 1656 N N . ARG A 1 197 ? -20.319 4.012 42.834 1.00 90.81 197 ARG A N 1
ATOM 1657 C CA . ARG A 1 197 ? -19.760 2.769 43.375 1.00 90.81 197 ARG A CA 1
ATOM 1658 C C . ARG A 1 197 ? -20.810 2.018 44.187 1.00 90.81 197 ARG A C 1
ATOM 1660 O O . ARG A 1 197 ? -21.242 2.495 45.231 1.00 90.81 197 ARG A O 1
ATOM 1667 N N . ILE A 1 198 ? -21.152 0.810 43.747 1.00 87.12 198 ILE A N 1
ATOM 1668 C CA . ILE A 1 198 ? -22.085 -0.085 44.444 1.00 87.12 198 ILE A CA 1
ATOM 1669 C C . ILE A 1 198 ? -21.279 -1.081 45.278 1.00 87.12 198 ILE A C 1
ATOM 1671 O O . ILE A 1 198 ? -20.584 -1.941 44.739 1.00 87.12 198 ILE A O 1
ATOM 1675 N N . ASN A 1 199 ? -21.378 -0.975 46.602 1.00 87.62 199 ASN A N 1
ATOM 1676 C CA . ASN A 1 199 ? -20.699 -1.867 47.540 1.00 87.62 199 ASN A CA 1
ATOM 1677 C C . ASN A 1 199 ? -21.717 -2.746 48.278 1.00 87.62 199 ASN A C 1
ATOM 1679 O O . ASN A 1 199 ? -22.812 -2.305 48.604 1.00 87.62 199 ASN A O 1
ATOM 1683 N N . GLY A 1 200 ? -21.347 -3.992 48.569 1.00 84.62 200 GLY A N 1
ATOM 1684 C CA . GLY A 1 200 ? -22.207 -4.945 49.275 1.00 84.62 200 GLY A CA 1
ATOM 1685 C C . GLY A 1 200 ? -21.559 -6.323 49.388 1.00 84.62 200 GLY A C 1
ATOM 1686 O O . GLY A 1 200 ? -20.646 -6.644 48.622 1.00 84.62 200 GLY A O 1
ATOM 1687 N N . GLN A 1 201 ? -22.027 -7.152 50.320 1.00 84.00 201 GLN A N 1
ATOM 1688 C CA . GLN A 1 201 ? -21.521 -8.516 50.525 1.00 84.00 201 GLN A CA 1
ATOM 1689 C C . GLN A 1 201 ? -21.823 -9.438 49.331 1.00 84.00 201 GLN A C 1
ATOM 1691 O O . GLN A 1 201 ? -22.636 -9.120 48.458 1.00 84.00 201 GLN A O 1
ATOM 1696 N N . ALA A 1 202 ? -21.136 -10.577 49.234 1.00 81.50 202 ALA A N 1
ATOM 1697 C CA . ALA A 1 202 ? -21.458 -11.585 48.224 1.00 81.50 202 ALA A CA 1
ATOM 1698 C C . ALA A 1 202 ? -22.943 -11.994 48.330 1.00 81.50 202 ALA A C 1
ATOM 1700 O O . ALA A 1 202 ? -23.487 -12.089 49.424 1.00 81.50 202 ALA A O 1
ATOM 1701 N N . GLY A 1 203 ? -23.617 -12.170 47.191 1.00 76.62 203 GLY A N 1
ATOM 1702 C CA . GLY A 1 203 ? -25.036 -12.547 47.158 1.00 76.62 203 GLY A CA 1
ATOM 1703 C C . GLY A 1 203 ? -26.058 -11.411 47.327 1.00 76.62 203 GLY A C 1
ATOM 1704 O O . GLY A 1 203 ? -27.235 -11.647 47.091 1.00 76.62 203 GLY A O 1
ATOM 1705 N N . THR A 1 204 ? -25.664 -10.164 47.620 1.00 80.44 204 THR A N 1
ATOM 1706 C CA . THR A 1 204 ? -26.619 -9.044 47.833 1.00 80.44 204 THR A CA 1
ATOM 1707 C C . THR A 1 204 ? -27.219 -8.442 46.552 1.00 80.44 204 THR A C 1
ATOM 1709 O O . THR A 1 204 ? -27.684 -7.308 46.559 1.00 80.44 204 THR A O 1
ATOM 1712 N N . GLY A 1 205 ? -27.152 -9.137 45.414 1.00 78.62 205 GLY A N 1
ATOM 1713 C CA . GLY A 1 205 ? -27.775 -8.666 44.169 1.00 78.62 205 GLY A CA 1
ATOM 1714 C C . GLY A 1 205 ? -27.052 -7.537 43.415 1.00 78.62 205 GLY A C 1
ATOM 1715 O O . GLY A 1 205 ? -27.602 -7.044 42.437 1.00 78.62 205 GLY A O 1
ATOM 1716 N N . LYS A 1 206 ? -25.812 -7.164 43.778 1.00 86.62 206 LYS A N 1
ATOM 1717 C CA . LYS A 1 206 ? -25.036 -6.085 43.111 1.00 86.62 206 LYS A CA 1
ATOM 1718 C C . LYS A 1 206 ? -25.030 -6.173 41.581 1.00 86.62 206 LYS A C 1
ATOM 1720 O O . LYS A 1 206 ? -25.264 -5.182 40.911 1.00 86.62 206 LYS A O 1
ATOM 1725 N N . THR A 1 207 ? -24.790 -7.365 41.029 1.00 84.31 207 THR A N 1
ATOM 1726 C CA . THR A 1 207 ? -24.777 -7.577 39.572 1.00 84.31 207 THR A CA 1
ATOM 1727 C C . THR A 1 207 ? -26.139 -7.285 38.943 1.00 84.31 207 THR A C 1
ATOM 1729 O O . THR A 1 207 ? -26.196 -6.686 37.878 1.00 84.31 207 THR A O 1
ATOM 1732 N N . MET A 1 208 ? -27.233 -7.683 39.603 1.00 81.75 208 MET A N 1
ATOM 1733 C CA . MET A 1 208 ? -28.590 -7.433 39.109 1.00 81.75 208 MET A CA 1
ATOM 1734 C C . MET A 1 208 ? -28.930 -5.941 39.175 1.00 81.75 208 MET A C 1
ATOM 1736 O O . MET A 1 208 ? -29.515 -5.397 38.248 1.00 81.75 208 MET A O 1
ATOM 1740 N N . MET A 1 209 ? -28.470 -5.268 40.230 1.00 84.38 209 MET A N 1
ATOM 1741 C CA . MET A 1 209 ? -28.567 -3.819 40.368 1.00 84.38 209 MET A CA 1
ATOM 1742 C C . MET A 1 209 ? -27.815 -3.094 39.243 1.00 84.38 209 MET A C 1
ATOM 1744 O O . MET A 1 209 ? -28.379 -2.215 38.605 1.00 84.38 209 MET A O 1
ATOM 1748 N N . SER A 1 210 ? -26.578 -3.501 38.930 1.00 86.38 210 SER A N 1
ATOM 1749 C CA . SER A 1 210 ? -25.817 -2.944 37.803 1.00 86.38 210 SER A CA 1
ATOM 1750 C C . SER A 1 210 ? -26.528 -3.135 36.462 1.00 86.38 210 SER A C 1
ATOM 1752 O O . SER A 1 210 ? -26.531 -2.210 35.658 1.00 86.38 210 SER A O 1
ATOM 1754 N N . VAL A 1 211 ? -27.168 -4.289 36.230 1.00 84.62 211 VAL A N 1
ATOM 1755 C CA . VAL A 1 211 ? -28.000 -4.512 35.034 1.00 84.62 211 VAL A CA 1
ATOM 1756 C C . VAL A 1 211 ? -29.152 -3.506 34.984 1.00 84.62 211 VAL A C 1
ATOM 1758 O O . VAL A 1 211 ? -29.313 -2.847 33.963 1.00 84.62 211 VAL A O 1
ATOM 1761 N N . GLY A 1 212 ? -29.906 -3.336 36.075 1.00 83.44 212 GLY A N 1
ATOM 1762 C CA . GLY A 1 212 ? -31.006 -2.368 36.145 1.00 83.44 212 GLY A CA 1
ATOM 1763 C C . GLY A 1 212 ? -30.564 -0.932 35.851 1.00 83.44 212 GLY A C 1
ATOM 1764 O O . GLY A 1 212 ? -31.189 -0.243 35.051 1.00 83.44 212 GLY A O 1
ATOM 1765 N N . LEU A 1 213 ? -29.432 -0.510 36.422 1.00 87.62 213 LEU A N 1
ATOM 1766 C CA . LEU A 1 213 ? -28.853 0.811 36.164 1.00 87.62 213 LEU A CA 1
ATOM 1767 C C . LEU A 1 213 ? -28.426 0.999 34.703 1.00 87.62 213 LEU A C 1
ATOM 1769 O O . LEU A 1 213 ? -28.665 2.060 34.135 1.00 87.62 213 LEU A O 1
ATOM 1773 N N . ILE A 1 214 ? -27.795 -0.009 34.091 1.00 87.25 214 ILE A N 1
ATOM 1774 C CA . ILE A 1 214 ? -27.408 0.037 32.672 1.00 87.25 214 ILE A CA 1
ATOM 1775 C C . ILE A 1 214 ? -28.655 0.166 31.794 1.00 87.25 214 ILE A C 1
ATOM 1777 O O . ILE A 1 214 ? -28.653 0.948 30.849 1.00 87.25 214 ILE A O 1
ATOM 1781 N N . GLN A 1 215 ? -29.730 -0.557 32.116 1.00 83.06 215 GLN A N 1
ATOM 1782 C CA . GLN A 1 215 ? -30.982 -0.481 31.367 1.00 83.06 215 GLN A CA 1
ATOM 1783 C C . GLN A 1 215 ? -31.673 0.882 31.497 1.00 83.06 215 GLN A C 1
ATOM 1785 O O . GLN A 1 215 ? -32.142 1.396 30.486 1.00 83.06 215 GLN A O 1
ATOM 1790 N N . ASP A 1 216 ? -31.687 1.491 32.688 1.00 84.12 216 ASP A N 1
ATOM 1791 C CA . ASP A 1 216 ? -32.185 2.866 32.867 1.00 84.12 216 ASP A CA 1
ATOM 1792 C C . ASP A 1 216 ? -31.351 3.866 32.051 1.00 84.12 216 ASP A C 1
ATOM 1794 O O . ASP A 1 216 ? -31.897 4.703 31.333 1.00 84.12 216 ASP A O 1
ATOM 1798 N N . LEU A 1 217 ? -30.018 3.746 32.081 1.00 84.94 217 LEU A N 1
ATOM 1799 C CA . LEU A 1 217 ? -29.131 4.606 31.293 1.00 84.94 217 LEU A CA 1
ATOM 1800 C C . LEU A 1 217 ? -29.367 4.441 29.784 1.00 84.94 217 LEU A C 1
ATOM 1802 O O . LEU A 1 217 ? -29.521 5.443 29.093 1.00 84.94 217 LEU A O 1
ATOM 1806 N N . LEU A 1 218 ? -29.459 3.208 29.277 1.00 82.38 218 LEU A N 1
ATOM 1807 C CA . LEU A 1 218 ? -29.762 2.932 27.866 1.00 82.38 218 LEU A CA 1
ATOM 1808 C C . LEU A 1 218 ? -31.153 3.442 27.458 1.00 82.38 218 LEU A C 1
ATOM 1810 O O . LEU A 1 218 ? -31.309 3.988 26.370 1.00 82.38 218 LEU A O 1
ATOM 1814 N N . GLY A 1 219 ? -32.157 3.314 28.332 1.00 76.25 219 GLY A N 1
ATOM 1815 C CA . GLY A 1 219 ? -33.501 3.846 28.097 1.00 76.25 219 GLY A CA 1
ATOM 1816 C C . GLY A 1 219 ? -33.511 5.373 27.978 1.00 76.25 219 GLY A C 1
ATOM 1817 O O . GLY A 1 219 ? -34.102 5.917 27.042 1.00 76.25 219 GLY A O 1
ATOM 1818 N N . ASN A 1 220 ? -32.792 6.061 28.870 1.00 66.44 220 ASN A N 1
ATOM 1819 C CA . ASN A 1 220 ? -32.705 7.524 28.918 1.00 66.44 220 ASN A CA 1
ATOM 1820 C C . ASN A 1 220 ? -31.895 8.135 27.755 1.00 66.44 220 ASN A C 1
ATOM 1822 O O . ASN A 1 220 ? -32.192 9.252 27.328 1.00 66.44 220 ASN A O 1
ATOM 1826 N N . VAL A 1 221 ? -30.926 7.401 27.192 1.00 58.97 221 VAL A N 1
ATOM 1827 C CA . VAL A 1 221 ? -30.139 7.810 26.007 1.00 58.97 221 VAL A CA 1
ATOM 1828 C C . VAL A 1 221 ? -31.020 8.094 24.786 1.00 58.97 221 VAL A C 1
ATOM 1830 O O . VAL A 1 221 ? -30.718 8.994 24.007 1.00 58.97 221 VAL A O 1
ATOM 1833 N N . SER A 1 222 ? -32.161 7.414 24.660 1.00 54.09 222 SER A N 1
ATOM 1834 C CA . SER A 1 222 ? -33.131 7.628 23.573 1.00 54.09 222 SER A CA 1
ATOM 1835 C C . SER A 1 222 ? -33.646 9.076 23.481 1.00 54.09 222 SER A C 1
ATOM 1837 O O . SER A 1 222 ? -34.098 9.496 22.419 1.00 54.09 222 SER A O 1
ATOM 1839 N N . ASN A 1 223 ? -33.559 9.848 24.573 1.00 53.09 223 ASN A N 1
ATOM 1840 C CA . ASN A 1 223 ? -34.033 11.233 24.659 1.00 53.09 223 ASN A CA 1
ATOM 1841 C C . ASN A 1 223 ? -32.910 12.285 24.566 1.00 53.09 223 ASN A C 1
ATOM 1843 O O . ASN A 1 223 ? -33.204 13.476 24.459 1.00 53.09 223 ASN A O 1
ATOM 1847 N N . ILE A 1 224 ? -31.632 11.884 24.607 1.00 55.75 224 ILE A N 1
ATOM 1848 C CA . ILE A 1 224 ? -30.480 12.798 24.640 1.00 55.75 224 ILE A CA 1
ATOM 1849 C C . ILE A 1 224 ? -29.531 12.424 23.498 1.00 55.75 224 ILE A C 1
ATOM 1851 O O . ILE A 1 224 ? -28.761 11.475 23.593 1.00 55.75 224 ILE A O 1
ATOM 1855 N N . HIS A 1 225 ? -29.541 13.208 22.416 1.00 53.28 225 HIS A N 1
ATOM 1856 C CA . HIS A 1 225 ? -28.799 12.971 21.163 1.00 53.28 225 HIS A CA 1
ATOM 1857 C C . HIS A 1 225 ? -27.252 12.905 21.270 1.00 53.28 225 HIS A C 1
ATOM 1859 O O . HIS A 1 225 ? -26.574 12.964 20.245 1.00 53.28 225 HIS A O 1
ATOM 1865 N N . ARG A 1 226 ? -26.658 12.845 22.470 1.00 59.28 226 ARG A N 1
ATOM 1866 C CA . ARG A 1 226 ? -25.202 12.976 22.679 1.00 59.28 226 ARG A CA 1
ATOM 1867 C C . ARG A 1 226 ? -24.576 12.009 23.686 1.00 59.28 226 ARG A C 1
ATOM 1869 O O . ARG A 1 226 ? -23.385 12.141 23.952 1.00 59.28 226 ARG A O 1
ATOM 1876 N N . THR A 1 227 ? -25.324 11.067 24.251 1.00 66.31 227 THR A N 1
ATOM 1877 C CA . THR A 1 227 ? -24.778 10.156 25.269 1.00 66.31 227 THR A CA 1
ATOM 1878 C C . THR A 1 227 ? -24.649 8.750 24.702 1.00 66.31 227 THR A C 1
ATOM 1880 O O . THR A 1 227 ? -25.639 8.154 24.304 1.00 66.31 227 THR A O 1
ATOM 1883 N N . GLU A 1 228 ? -23.433 8.209 24.681 1.00 76.94 228 GLU A N 1
ATOM 1884 C CA . GLU A 1 228 ? -23.171 6.813 24.326 1.00 76.94 228 GLU A CA 1
ATOM 1885 C C . GLU A 1 228 ? -22.853 6.029 25.603 1.00 76.94 228 GLU A C 1
ATOM 1887 O O . GLU A 1 228 ? -22.036 6.460 26.420 1.00 76.94 228 GLU A O 1
ATOM 1892 N N . VAL A 1 229 ? -23.533 4.899 25.811 1.00 79.69 229 VAL A N 1
ATOM 1893 C CA . VAL A 1 229 ? -23.347 4.054 26.998 1.00 79.69 229 VAL A CA 1
ATOM 1894 C C . VAL A 1 229 ? -22.598 2.797 26.593 1.00 79.69 229 VAL A C 1
ATOM 1896 O O . VAL A 1 229 ? -23.120 1.955 25.866 1.00 79.69 229 VAL A O 1
ATOM 1899 N N . ILE A 1 230 ? -21.382 2.658 27.114 1.00 83.06 230 ILE A N 1
ATOM 1900 C CA . ILE A 1 230 ? -20.532 1.484 26.923 1.00 83.06 230 ILE A CA 1
ATOM 1901 C C . ILE A 1 230 ? -20.476 0.725 28.246 1.00 83.06 230 ILE A C 1
ATOM 1903 O O . ILE A 1 230 ? -20.196 1.307 29.295 1.00 83.06 230 ILE A O 1
ATOM 1907 N N . TYR A 1 231 ? -20.739 -0.579 28.204 1.00 83.94 231 TYR A N 1
ATOM 1908 C CA . TYR A 1 231 ? -20.709 -1.437 29.383 1.00 83.94 231 TYR A CA 1
ATOM 1909 C C . TYR A 1 231 ? -20.084 -2.792 29.063 1.00 83.94 231 TYR A C 1
ATOM 1911 O O . TYR A 1 231 ? -20.206 -3.315 27.957 1.00 83.94 231 TYR A O 1
ATOM 1919 N N . PHE A 1 232 ? -19.414 -3.365 30.058 1.00 81.88 232 PHE A N 1
ATOM 1920 C CA . PHE A 1 232 ? -18.818 -4.692 29.993 1.00 81.88 232 PHE A CA 1
ATOM 1921 C C . PHE A 1 232 ? -18.848 -5.325 31.383 1.00 81.88 232 PHE A C 1
ATOM 1923 O O . PHE A 1 232 ? -18.738 -4.637 32.402 1.00 81.88 232 PHE A O 1
ATOM 1930 N N . PHE A 1 233 ? -19.001 -6.645 31.433 1.00 77.56 233 PHE A N 1
ATOM 1931 C CA . PHE A 1 233 ? -18.899 -7.400 32.674 1.00 77.56 233 PHE A CA 1
ATOM 1932 C C . PHE A 1 233 ? -17.545 -8.093 32.726 1.00 77.56 233 PHE A C 1
ATOM 1934 O O . PHE A 1 233 ? -17.251 -8.951 31.900 1.00 77.56 233 PHE A O 1
ATOM 1941 N N . ILE A 1 234 ? -16.745 -7.758 33.735 1.00 74.00 234 ILE A N 1
ATOM 1942 C CA . ILE A 1 234 ? -15.585 -8.571 34.096 1.00 74.00 234 ILE A CA 1
ATOM 1943 C C . ILE A 1 234 ? -16.103 -9.681 35.007 1.00 74.00 234 ILE A C 1
ATOM 1945 O O . ILE A 1 234 ? -16.570 -9.421 36.118 1.00 74.00 234 ILE A O 1
ATOM 1949 N N . GLN A 1 235 ? -16.074 -10.910 34.510 1.00 66.56 235 GLN A N 1
ATOM 1950 C CA . GLN A 1 235 ? -16.324 -12.107 35.302 1.00 66.56 235 GLN A CA 1
ATOM 1951 C C . GLN A 1 235 ? -15.027 -12.899 35.324 1.00 66.56 235 GLN A C 1
ATOM 1953 O O . GLN A 1 235 ? -14.413 -13.081 34.276 1.00 66.56 235 GLN A O 1
ATOM 1958 N N . ASP A 1 236 ? -14.617 -13.343 36.508 1.00 60.53 236 ASP A N 1
ATOM 1959 C CA . ASP A 1 236 ? -13.569 -14.348 36.606 1.00 60.53 236 ASP A CA 1
ATOM 1960 C C . ASP A 1 236 ? -14.165 -15.632 36.025 1.00 60.53 236 ASP A C 1
ATOM 1962 O O . ASP A 1 236 ? -15.130 -16.188 36.564 1.00 60.53 236 ASP A O 1
ATOM 1966 N N . ILE A 1 237 ? -13.709 -16.008 34.834 1.00 53.09 237 ILE A N 1
ATOM 1967 C CA . ILE A 1 237 ? -14.108 -17.263 34.216 1.00 53.09 237 ILE A CA 1
ATOM 1968 C C . ILE A 1 237 ? -13.261 -18.311 34.930 1.00 53.09 237 ILE A C 1
ATOM 1970 O O . ILE A 1 237 ? -12.120 -18.541 34.546 1.00 53.09 237 ILE A O 1
ATOM 1974 N N . GLU A 1 238 ? -13.791 -18.924 35.991 1.00 43.25 238 GLU A N 1
ATOM 1975 C CA . GLU A 1 238 ? -13.254 -20.210 36.433 1.00 43.25 238 GLU A CA 1
ATOM 1976 C C . GLU A 1 238 ? -13.419 -21.174 35.250 1.00 43.25 238 GLU A C 1
ATOM 1978 O O . GLU A 1 238 ? -14.534 -21.595 34.923 1.00 43.25 238 GLU A O 1
ATOM 1983 N N . GLU A 1 239 ? -12.310 -21.432 34.550 1.00 37.88 239 GLU A N 1
ATOM 1984 C CA . GLU A 1 239 ? -12.200 -22.480 33.541 1.00 37.88 239 GLU A CA 1
ATOM 1985 C C . GLU A 1 239 ? -12.740 -23.781 34.143 1.00 37.88 239 GLU A C 1
ATOM 1987 O O . GLU A 1 239 ? -12.296 -24.228 35.204 1.00 37.88 239 GLU A O 1
ATOM 1992 N N . ARG A 1 240 ? -13.735 -24.363 33.477 1.00 34.09 240 ARG A N 1
ATOM 1993 C CA . ARG A 1 240 ? -14.328 -25.646 33.841 1.00 34.09 240 ARG A CA 1
ATOM 1994 C C . ARG A 1 240 ? -14.073 -26.659 32.745 1.00 34.09 240 ARG A C 1
ATOM 1996 O O . ARG A 1 240 ? -14.227 -26.271 31.565 1.00 34.09 240 ARG A O 1
#